Protein AF-A0A973U4B7-F1 (afdb_monomer)

pLDDT: mean 86.4, std 15.15, range [40.44, 98.69]

Nearest PDB structures (foldseek):
  5anp-assembly1_A  TM=9.152E-01  e=4.933E-12  Bizionia argentinensis JUB59
  7tbr-assembly1_A  TM=8.874E-01  e=2.657E-12  Rhodothermus marinus SG0.5JP17-172
  5anp-assembly2_B  TM=9.110E-01  e=1.248E-11  Bizionia argentinensis JUB59
  2kw7-assembly1_A  TM=9.332E-01  e=3.529E-10  Porphyromonas gingivalis
  2kpt-assembly1_A  TM=7.491E-01  e=1.325E-06  Corynebacterium glutamicum

Foldseek 3Di:
DDDDDDDDDDDDDDDPDPPPPPPVVVVVVVVVVVVVVVVVPPDPPPDDDDDDCPALEAEQVPLADPVLRVVLRVLQVVLCVQQVAGEHEYEDQDPVPDDVQVVQVVNCVVNVAHDPPQQRGWYWYAHVVVRDIDIHGGPNVCLQDNRLNLVVLCVPQQVVQCPDVPRNNSRSSSRSSVSSSVSSNDDSVVSVVVVVVSVVVVVVVVVVVVD

Sequence (211 aa):
MRSRRCRSRRPPARSRRHRSTSTRVEVRRYLAVLLLAFFALAAPASAQTFPPLTGRVVDQANLLRPEQELDLSSKSEALEAQTKRQFVVATVNSLKGKEIADYAYRLGRTWKIGDQKRDDGVILLVAPNERKVWIATGYGAGAFLTDAMSGVIVREKILPEFKKNPPDYGAGITAGADAIIAQMSLPADQAQANIARARQKQSSRANEGAG

Mean predicted aligned error: 11.38 Å

Radius of gyration: 35.44 Å; Cα contacts (8 Å, |Δi|>4): 259; chains: 1; bounding box: 80×54×129 Å

Structure (mmCIF, N/CA/C/O backbone):
data_AF-A0A973U4B7-F1
#
_entry.id   AF-A0A973U4B7-F1
#
loop_
_atom_site.group_PDB
_atom_site.id
_atom_site.type_symbol
_atom_site.label_atom_id
_atom_site.label_alt_id
_atom_site.label_comp_id
_atom_site.label_asym_id
_atom_site.label_entity_id
_atom_site.label_seq_id
_atom_site.pdbx_PDB_ins_code
_atom_site.Cartn_x
_atom_site.Cartn_y
_atom_site.Cartn_z
_atom_site.occupancy
_atom_site.B_iso_or_equiv
_atom_site.auth_seq_id
_atom_site.auth_comp_id
_atom_site.auth_asym_id
_atom_site.auth_atom_id
_atom_site.pdbx_PDB_model_num
ATOM 1 N N . MET A 1 1 ? -56.004 37.142 -111.594 1.00 41.50 1 MET A N 1
ATOM 2 C CA . MET A 1 1 ? -56.792 38.224 -110.968 1.00 41.50 1 MET A CA 1
ATOM 3 C C . MET A 1 1 ? -57.101 37.824 -109.532 1.00 41.50 1 MET A C 1
ATOM 5 O O . MET A 1 1 ? -57.941 36.961 -109.369 1.00 41.50 1 MET A O 1
ATOM 9 N N . ARG A 1 2 ? -56.417 38.441 -108.542 1.00 41.59 2 ARG A N 1
ATOM 10 C CA . ARG A 1 2 ? -56.677 38.387 -107.076 1.00 41.59 2 ARG A CA 1
ATOM 11 C C . ARG A 1 2 ? -56.653 36.975 -106.439 1.00 41.59 2 ARG A C 1
ATOM 13 O O . ARG A 1 2 ? -57.046 36.003 -107.039 1.00 41.59 2 ARG A O 1
ATOM 20 N N . SER A 1 3 ? -56.311 36.727 -105.184 1.00 44.91 3 SER A N 1
ATOM 21 C CA . SER A 1 3 ? -55.650 37.407 -104.069 1.00 44.91 3 SER A CA 1
ATOM 22 C C . SER A 1 3 ? -55.680 36.393 -102.901 1.00 44.91 3 SER A C 1
ATOM 24 O O . SER A 1 3 ? -56.423 35.419 -102.981 1.00 44.91 3 SER A O 1
ATOM 26 N N . ARG A 1 4 ? -55.003 36.721 -101.788 1.00 51.75 4 ARG A N 1
ATOM 27 C CA . 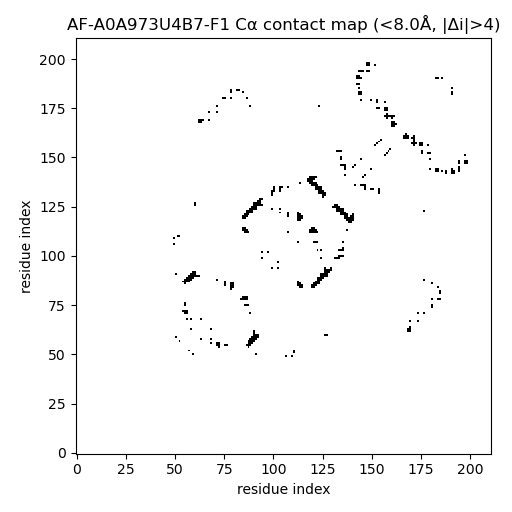ARG A 1 4 ? -55.071 36.110 -100.430 1.00 51.75 4 ARG A CA 1
ATOM 28 C C . ARG A 1 4 ? -53.990 35.050 -100.173 1.00 51.75 4 ARG A C 1
ATOM 30 O O . ARG A 1 4 ? -54.073 33.926 -100.630 1.00 51.75 4 ARG A O 1
ATOM 37 N N . ARG A 1 5 ? -52.836 35.449 -99.625 1.00 51.69 5 ARG A N 1
ATOM 38 C CA . ARG A 1 5 ? -52.515 35.713 -98.197 1.00 51.69 5 ARG A CA 1
ATOM 39 C C . ARG A 1 5 ? -52.611 34.477 -97.285 1.00 51.69 5 ARG A C 1
ATOM 41 O O . ARG A 1 5 ? -53.687 34.122 -96.835 1.00 51.69 5 ARG A O 1
ATOM 48 N N . CYS A 1 6 ? -51.418 34.008 -96.906 1.00 49.75 6 CYS A N 1
ATOM 49 C CA . CYS A 1 6 ? -50.889 33.987 -95.535 1.00 49.75 6 CYS A CA 1
ATOM 50 C C . CYS A 1 6 ? -51.607 33.113 -94.487 1.00 49.75 6 CYS A C 1
ATOM 52 O O . CYS A 1 6 ? -52.683 33.466 -94.018 1.00 49.75 6 CYS A O 1
ATOM 54 N N . ARG A 1 7 ? -50.897 32.114 -93.941 1.00 54.81 7 ARG A N 1
ATOM 55 C CA . ARG A 1 7 ? -50.280 32.231 -92.601 1.00 54.81 7 ARG A CA 1
ATOM 56 C C . ARG A 1 7 ? -49.428 31.007 -92.257 1.00 54.81 7 ARG A C 1
ATOM 58 O O . ARG A 1 7 ? -49.866 29.865 -92.338 1.00 54.81 7 ARG A O 1
ATOM 65 N N . SER A 1 8 ? -48.202 31.305 -91.846 1.00 52.09 8 SER A N 1
ATOM 66 C CA . SER A 1 8 ? -47.184 30.398 -91.333 1.00 52.09 8 SER A CA 1
ATOM 67 C C . SER A 1 8 ? -47.599 29.790 -89.990 1.00 52.09 8 SER A C 1
ATOM 69 O O . SER A 1 8 ? -47.979 30.496 -89.054 1.00 52.09 8 SER A O 1
ATOM 71 N N . ARG A 1 9 ? -47.509 28.461 -89.881 1.00 57.22 9 ARG A N 1
ATOM 72 C CA . ARG A 1 9 ? -47.669 27.731 -88.619 1.00 57.22 9 ARG A CA 1
ATOM 73 C C . ARG A 1 9 ? -46.315 27.660 -87.913 1.00 57.22 9 ARG A C 1
ATOM 75 O O . ARG A 1 9 ? -45.368 27.082 -88.437 1.00 57.22 9 ARG A O 1
ATOM 82 N N . ARG A 1 10 ? -46.228 28.282 -86.736 1.00 62.06 10 ARG A N 1
ATOM 83 C CA . ARG A 1 10 ? -45.090 28.168 -85.811 1.00 62.06 10 ARG A CA 1
ATOM 84 C C . ARG A 1 10 ? -45.069 26.764 -85.183 1.00 62.06 10 ARG A C 1
ATOM 86 O O . ARG A 1 10 ? -46.143 26.273 -84.833 1.00 62.06 10 ARG A O 1
ATOM 93 N N . PRO A 1 11 ? -43.899 26.136 -84.988 1.00 59.47 11 PRO A N 1
ATOM 94 C CA . PRO A 1 11 ? -43.800 24.897 -84.224 1.00 59.47 11 PRO A CA 1
ATOM 95 C C . PRO A 1 11 ? -43.901 25.175 -82.708 1.00 59.47 11 PRO A C 1
ATOM 97 O O . PRO A 1 11 ? -43.592 26.287 -82.267 1.00 59.47 11 PRO A O 1
ATOM 100 N N . PRO A 1 12 ? -44.337 24.195 -81.894 1.00 60.12 12 PRO A N 1
ATOM 101 C CA . PRO A 1 12 ? -44.537 24.387 -80.463 1.00 60.12 12 PRO A CA 1
ATOM 102 C C . PRO A 1 12 ? -43.219 24.405 -79.675 1.00 60.12 12 PRO A C 1
ATOM 104 O O . PRO A 1 12 ? -42.246 23.722 -79.998 1.00 60.12 12 PRO A O 1
ATOM 107 N N . ALA A 1 13 ? -43.227 25.194 -78.601 1.00 57.47 13 ALA A N 1
ATOM 108 C CA . ALA A 1 13 ? -42.134 25.372 -77.657 1.00 57.47 13 ALA A CA 1
ATOM 109 C C . ALA A 1 13 ? -41.823 24.076 -76.885 1.00 57.47 13 ALA A C 1
ATOM 111 O O . ALA A 1 13 ? -42.685 23.513 -76.210 1.00 57.47 13 ALA A O 1
ATOM 112 N N . ARG A 1 14 ? -40.564 23.621 -76.931 1.00 58.28 14 ARG A N 1
ATOM 113 C CA . ARG A 1 14 ? -40.062 22.564 -76.040 1.00 58.28 14 ARG A CA 1
ATOM 114 C C . ARG A 1 14 ? -39.841 23.140 -74.640 1.00 58.28 14 ARG A C 1
ATOM 116 O O . ARG A 1 14 ? -38.901 23.897 -74.416 1.00 58.28 14 ARG A O 1
ATOM 123 N N . SER A 1 15 ? -40.668 22.729 -73.684 1.00 57.50 15 SER A N 1
ATOM 124 C CA . SER A 1 15 ? -40.442 22.960 -72.257 1.00 57.50 15 SER A CA 1
ATOM 125 C C . SER A 1 15 ? -39.156 22.253 -71.802 1.00 57.50 15 SER A C 1
ATOM 127 O O . SER A 1 15 ? -39.118 21.022 -71.704 1.00 57.50 15 SER A O 1
ATOM 129 N N . ARG A 1 16 ? -38.097 23.010 -71.496 1.00 60.09 16 ARG A N 1
ATOM 130 C CA . ARG A 1 16 ? -36.938 22.492 -70.753 1.00 60.09 16 ARG A CA 1
ATOM 131 C C . ARG A 1 16 ? -37.365 22.243 -69.304 1.00 60.09 16 ARG A C 1
ATOM 133 O O . ARG A 1 16 ? -37.416 23.165 -68.499 1.00 60.09 16 ARG A O 1
ATOM 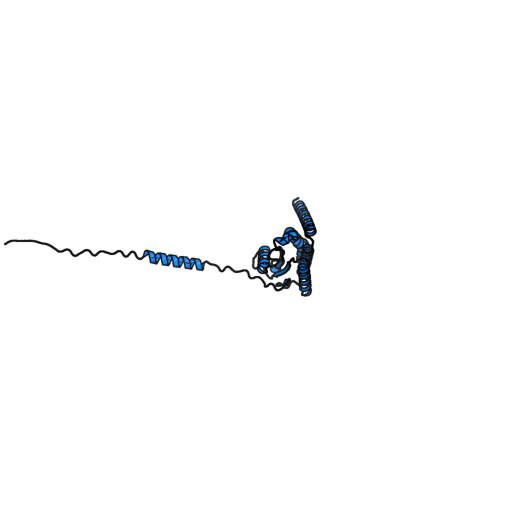140 N N . ARG A 1 17 ? -37.663 20.986 -68.960 1.00 57.25 17 ARG A N 1
ATOM 141 C CA . ARG A 1 17 ? -37.722 20.552 -67.557 1.00 57.25 17 ARG A CA 1
ATOM 142 C C . ARG A 1 17 ? -36.305 20.612 -66.986 1.00 57.25 17 ARG A C 1
ATOM 144 O O . ARG A 1 17 ? -35.472 19.775 -67.323 1.00 57.25 17 ARG A O 1
ATOM 151 N N . HIS A 1 18 ? -36.038 21.592 -66.130 1.00 54.62 18 HIS A N 1
ATOM 152 C CA . HIS A 1 18 ? -34.852 21.598 -65.278 1.00 54.62 18 HIS A CA 1
ATOM 153 C C . HIS A 1 18 ? -34.977 20.438 -64.278 1.00 54.62 18 HIS A C 1
ATOM 155 O O . HIS A 1 18 ? -35.750 20.510 -63.325 1.00 54.62 18 HIS A O 1
ATOM 161 N N . ARG A 1 19 ? -34.247 19.336 -64.494 1.00 55.38 19 ARG A N 1
ATOM 162 C CA . ARG A 1 19 ? -34.064 18.315 -63.453 1.00 55.38 19 ARG A CA 1
ATOM 163 C C . ARG A 1 19 ? -33.048 18.852 -62.448 1.00 55.38 19 ARG A C 1
ATOM 165 O O . ARG A 1 19 ? -31.846 18.729 -62.650 1.00 55.38 19 ARG A O 1
ATOM 172 N N . SER A 1 20 ? -33.535 19.472 -61.378 1.00 58.97 20 SER A N 1
ATOM 173 C CA . SER A 1 20 ? -32.728 19.754 -60.189 1.00 58.97 20 SER A CA 1
ATOM 174 C C . SER A 1 20 ? -32.619 18.472 -59.358 1.00 58.97 20 SER A C 1
ATOM 176 O O . SER A 1 20 ? -33.392 18.244 -58.433 1.00 58.97 20 SER A O 1
ATOM 178 N N . THR A 1 21 ? -31.723 17.566 -59.752 1.00 53.91 21 THR A N 1
ATOM 179 C CA . THR A 1 21 ? -31.447 16.320 -59.005 1.00 53.91 21 THR A CA 1
ATOM 180 C C . THR A 1 21 ? -30.003 16.220 -58.514 1.00 53.91 21 THR A C 1
ATOM 182 O O . THR A 1 21 ? -29.659 15.244 -57.856 1.00 53.91 21 THR A O 1
ATOM 185 N N . SER A 1 22 ? -29.155 17.221 -58.781 1.00 55.69 22 SER A N 1
ATOM 186 C CA . SER A 1 22 ? -27.712 17.116 -58.514 1.00 55.69 22 SER A CA 1
ATOM 187 C C . SER A 1 22 ? -27.313 17.442 -57.070 1.00 55.69 22 SER A C 1
ATOM 189 O O . SER A 1 22 ? -26.385 16.844 -56.542 1.00 55.69 22 SER A O 1
ATOM 191 N N . THR A 1 23 ? -28.025 18.331 -56.373 1.00 56.81 23 THR A N 1
ATOM 192 C CA . THR A 1 23 ? -27.601 18.823 -55.047 1.00 56.81 23 THR A CA 1
ATOM 193 C C . THR A 1 23 ? -27.735 17.793 -53.926 1.00 56.81 23 THR A C 1
ATOM 195 O O . THR A 1 23 ? -26.912 17.766 -53.018 1.00 56.81 23 THR A O 1
ATOM 198 N N . ARG A 1 24 ? -28.726 16.893 -53.979 1.00 58.06 24 ARG A N 1
ATOM 199 C CA . ARG A 1 24 ? -28.930 15.880 -52.921 1.00 58.06 24 ARG A CA 1
ATOM 200 C C . ARG A 1 24 ? -27.899 14.749 -52.951 1.00 58.06 24 ARG A C 1
ATOM 202 O O . ARG A 1 24 ? -27.650 14.143 -51.914 1.00 58.06 24 ARG A O 1
ATOM 209 N N . VAL A 1 25 ? -27.323 14.454 -54.117 1.00 60.62 25 VAL A N 1
ATOM 210 C CA . VAL A 1 25 ? -26.324 13.384 -54.286 1.00 60.62 25 VAL A CA 1
ATOM 211 C C . VAL A 1 25 ? -24.934 13.882 -53.895 1.00 60.62 25 VAL A C 1
ATOM 213 O O . VAL A 1 25 ? -24.223 13.184 -53.177 1.00 60.62 25 VAL A O 1
ATOM 216 N N . GLU A 1 26 ? -24.594 15.112 -54.281 1.00 62.84 26 GLU A N 1
ATOM 217 C CA . GLU A 1 26 ? -23.346 15.782 -53.895 1.00 62.84 26 GLU A CA 1
ATOM 218 C C . GLU A 1 26 ? -23.253 15.936 -52.370 1.00 62.84 26 GLU A C 1
ATOM 220 O O . GLU A 1 26 ? -22.296 15.471 -51.758 1.00 62.84 26 GLU A O 1
ATOM 225 N N . VAL A 1 27 ? -24.299 16.458 -51.714 1.00 72.50 27 VAL A N 1
ATOM 226 C CA . VAL A 1 27 ? -24.315 16.632 -50.247 1.00 72.50 27 VAL A CA 1
ATOM 227 C C . VAL A 1 27 ? -24.183 15.295 -49.505 1.00 72.50 27 VAL A C 1
ATOM 229 O O . VAL A 1 27 ? -23.492 15.224 -48.493 1.00 72.50 27 VAL A O 1
ATOM 232 N N . ARG A 1 28 ? -24.771 14.207 -50.026 1.00 71.38 28 ARG A N 1
ATOM 233 C CA . ARG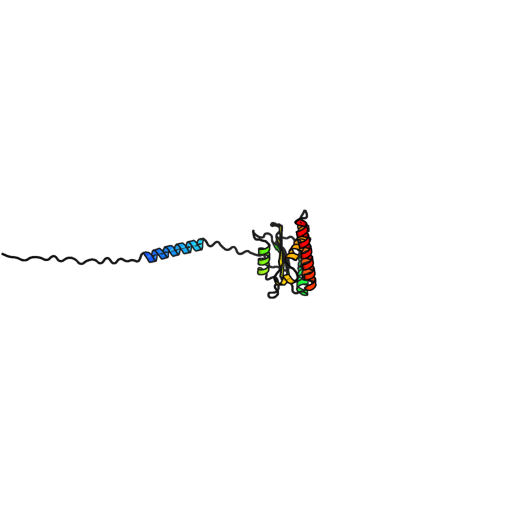 A 1 28 ? -24.625 12.852 -49.460 1.00 71.38 28 ARG A CA 1
ATOM 234 C C . ARG A 1 28 ? -23.205 12.303 -49.605 1.00 71.38 28 ARG A C 1
ATOM 236 O O . ARG A 1 28 ? -22.737 11.625 -48.697 1.00 71.38 28 ARG A O 1
ATOM 243 N N . ARG A 1 29 ? -22.523 12.598 -50.717 1.00 75.75 29 ARG A N 1
ATOM 244 C CA . ARG A 1 29 ? -21.115 12.228 -50.931 1.00 75.75 29 ARG A CA 1
ATOM 245 C C . ARG A 1 29 ? -20.191 13.005 -50.002 1.00 75.75 29 ARG A C 1
ATOM 247 O O . ARG A 1 29 ? -19.351 12.388 -49.359 1.00 75.75 29 ARG A O 1
ATOM 254 N N . TYR A 1 30 ? -20.393 14.314 -49.862 1.00 80.81 30 TYR A N 1
ATOM 255 C CA . TYR A 1 30 ? -19.618 15.129 -48.924 1.00 80.81 30 TYR A CA 1
ATOM 256 C C . TYR A 1 30 ? -19.843 14.706 -47.469 1.00 80.81 30 TYR A C 1
ATOM 258 O O . TYR A 1 30 ? -18.872 14.563 -46.733 1.00 80.81 30 TYR A O 1
ATOM 266 N N . LEU A 1 31 ? -21.086 14.411 -47.070 1.00 80.31 31 LEU A N 1
ATOM 267 C CA . LEU A 1 31 ? -21.390 13.851 -45.747 1.00 80.31 31 LEU A CA 1
ATOM 268 C C . LEU A 1 31 ? -20.727 12.488 -45.523 1.00 80.31 31 LEU A C 1
ATOM 270 O O . LEU A 1 31 ? -20.192 12.258 -44.445 1.00 80.31 31 LEU A O 1
ATOM 274 N N . ALA A 1 32 ? -20.724 11.605 -46.526 1.00 80.75 32 ALA A N 1
ATOM 275 C CA . ALA A 1 32 ? -20.070 10.302 -46.424 1.00 80.75 32 ALA A CA 1
ATOM 276 C C . ALA A 1 32 ? -18.544 10.430 -46.280 1.00 80.75 32 ALA A C 1
ATOM 278 O O . ALA A 1 32 ? -17.957 9.741 -45.452 1.00 80.75 32 ALA A O 1
ATOM 279 N N . VAL A 1 33 ? -17.910 11.341 -47.027 1.00 83.38 33 VAL A N 1
ATOM 280 C CA . VAL A 1 33 ? -16.467 11.614 -46.917 1.00 83.38 33 VAL A CA 1
ATOM 281 C C . VAL A 1 33 ? -16.122 12.240 -45.562 1.00 83.38 33 VAL A C 1
ATOM 283 O O . VAL A 1 33 ? -15.143 11.831 -44.945 1.00 83.38 33 VAL A O 1
ATOM 286 N N . LEU A 1 34 ? -16.944 13.164 -45.052 1.00 82.81 34 LEU A N 1
ATOM 287 C CA . LEU A 1 34 ? -16.764 13.755 -43.720 1.00 82.81 34 LEU A CA 1
ATOM 288 C C . LEU A 1 34 ? -16.900 12.719 -42.596 1.00 82.81 34 LEU A C 1
ATOM 290 O O . LEU A 1 34 ? -16.092 12.714 -41.672 1.00 82.81 34 LEU A O 1
ATOM 294 N N . LEU A 1 35 ? -17.877 11.813 -42.690 1.00 81.75 35 LEU A N 1
ATOM 295 C CA . LEU A 1 35 ? -18.055 10.717 -41.730 1.00 81.75 35 LEU A CA 1
ATOM 296 C C . LEU A 1 35 ? -16.878 9.736 -41.748 1.00 81.75 35 LEU A C 1
ATOM 298 O O . LEU A 1 35 ? -16.432 9.287 -40.695 1.00 81.75 35 LEU A O 1
ATOM 302 N N . LEU A 1 36 ? -16.351 9.429 -42.934 1.00 80.12 36 LEU A N 1
ATOM 303 C CA . LEU A 1 36 ? -15.227 8.510 -43.101 1.00 80.12 36 LEU A CA 1
ATOM 304 C C . LEU A 1 36 ? -13.907 9.138 -42.622 1.00 80.12 36 LEU A C 1
ATOM 306 O O . LEU A 1 36 ? -13.102 8.463 -41.985 1.00 80.12 36 LEU A O 1
ATOM 310 N N . ALA A 1 37 ? -13.726 10.446 -42.830 1.00 79.75 37 ALA A N 1
ATOM 311 C CA . ALA A 1 37 ? -12.613 11.211 -42.269 1.00 79.75 37 ALA A CA 1
ATOM 312 C C . ALA A 1 37 ? -12.696 11.330 -40.734 1.00 79.75 37 ALA A C 1
ATOM 314 O O . ALA A 1 37 ? -11.675 11.232 -40.058 1.00 79.75 37 ALA A O 1
ATOM 315 N N . PHE A 1 38 ? -13.901 11.481 -40.172 1.00 77.00 38 PHE A N 1
ATOM 316 C CA . PHE A 1 38 ? -14.111 11.501 -38.722 1.00 77.00 38 PHE A CA 1
ATOM 317 C C . PHE A 1 38 ? -13.772 10.150 -38.072 1.00 77.00 38 PHE A C 1
ATOM 319 O O . PHE A 1 38 ? -13.105 10.114 -37.041 1.00 77.00 38 PHE A O 1
ATOM 326 N N . PHE A 1 39 ? -14.152 9.035 -38.704 1.00 71.88 39 PHE A N 1
ATOM 327 C CA . PHE A 1 39 ? -13.768 7.697 -38.241 1.00 71.88 39 PHE A CA 1
ATOM 328 C C . PHE A 1 39 ? -12.267 7.411 -38.396 1.00 71.88 39 PHE A C 1
ATOM 330 O O . PHE A 1 39 ? -11.699 6.718 -37.558 1.00 71.88 39 PHE A O 1
ATOM 337 N N . ALA A 1 40 ? -11.605 7.971 -39.413 1.00 72.19 40 ALA A N 1
ATOM 338 C CA . ALA A 1 40 ? -10.159 7.825 -39.601 1.00 72.19 40 ALA A CA 1
ATOM 339 C C . ALA A 1 40 ? -9.322 8.582 -38.549 1.00 72.19 40 ALA A C 1
ATOM 341 O O . ALA A 1 40 ? -8.171 8.220 -38.312 1.00 72.19 40 ALA A O 1
ATOM 342 N N . LEU A 1 41 ? -9.892 9.605 -37.899 1.00 71.19 41 LEU A N 1
ATOM 343 C CA . LEU A 1 41 ? -9.252 10.344 -36.803 1.00 71.19 41 LEU A CA 1
ATOM 344 C C . LEU A 1 41 ? -9.520 9.750 -35.411 1.00 71.19 41 LEU A C 1
ATOM 346 O O . LEU A 1 41 ? -8.964 10.238 -34.425 1.00 71.19 41 LEU A O 1
ATOM 350 N N . ALA A 1 42 ? -10.350 8.710 -35.303 1.00 70.19 42 ALA A N 1
ATOM 351 C CA . ALA A 1 42 ? -10.583 8.024 -34.041 1.00 70.19 42 ALA A CA 1
ATOM 352 C C . ALA A 1 42 ? -9.353 7.173 -33.683 1.00 70.19 42 ALA A C 1
ATOM 354 O O . ALA A 1 42 ? -9.244 6.007 -34.060 1.00 70.19 42 ALA A O 1
ATOM 355 N N . ALA A 1 43 ? -8.399 7.766 -32.961 1.00 70.50 43 ALA A N 1
ATOM 356 C CA . ALA A 1 43 ? -7.283 7.021 -32.395 1.00 70.50 43 ALA A CA 1
ATOM 357 C C . ALA A 1 43 ? -7.819 5.921 -31.456 1.00 70.50 43 ALA A C 1
ATOM 359 O O . ALA A 1 43 ? -8.740 6.189 -30.674 1.00 70.50 43 ALA A O 1
ATOM 360 N N . PRO A 1 44 ? -7.262 4.695 -31.491 1.00 66.38 44 PRO A N 1
ATOM 361 C CA . PRO A 1 44 ? -7.658 3.659 -30.554 1.00 66.38 44 PRO A CA 1
ATOM 362 C C . PRO A 1 44 ? -7.381 4.153 -29.133 1.00 66.38 44 PRO A C 1
ATOM 364 O O . PRO A 1 44 ? -6.253 4.508 -28.784 1.00 66.38 44 PRO A O 1
ATOM 367 N N . ALA A 1 45 ? -8.419 4.183 -28.301 1.00 65.56 45 ALA A N 1
ATOM 368 C CA . ALA A 1 45 ? -8.241 4.371 -26.874 1.00 65.56 45 ALA A CA 1
ATOM 369 C C . ALA A 1 45 ? -7.505 3.137 -26.336 1.00 65.56 45 ALA A C 1
ATOM 371 O O . ALA A 1 45 ? -8.107 2.080 -26.153 1.00 65.56 45 ALA A O 1
ATOM 372 N N . SER A 1 46 ? -6.194 3.248 -26.116 1.00 64.81 46 SER A N 1
ATOM 373 C CA . SER A 1 46 ? -5.423 2.186 -25.470 1.00 64.81 46 SER A CA 1
ATOM 374 C C . SER A 1 46 ? -5.939 1.999 -24.046 1.00 64.81 46 SER A C 1
ATOM 376 O O . SER A 1 46 ? -5.645 2.798 -23.152 1.00 64.81 46 SER A O 1
ATOM 378 N N . ALA A 1 47 ? -6.733 0.949 -23.840 1.00 69.69 47 ALA A N 1
ATOM 379 C CA . ALA A 1 47 ? -7.132 0.519 -22.514 1.00 69.69 47 ALA A CA 1
ATOM 380 C C . ALA A 1 47 ? -5.873 0.101 -21.749 1.00 69.69 47 ALA A C 1
ATOM 382 O O . ALA A 1 47 ? -5.084 -0.724 -22.211 1.00 69.69 47 ALA A O 1
ATOM 383 N N . GLN A 1 48 ? -5.658 0.712 -20.588 1.00 77.94 48 GLN A N 1
ATOM 384 C CA . GLN A 1 48 ? -4.548 0.351 -19.722 1.00 77.94 48 GLN A CA 1
ATOM 385 C C . GLN A 1 48 ? -4.758 -1.073 -19.206 1.00 77.94 48 GLN A C 1
ATOM 387 O O . GLN A 1 48 ? -5.754 -1.357 -18.546 1.00 77.94 48 GLN A O 1
ATOM 392 N N . THR A 1 49 ? -3.820 -1.963 -19.518 1.00 84.69 49 THR A N 1
ATOM 393 C CA . THR A 1 49 ? -3.829 -3.345 -19.041 1.00 84.69 49 THR A CA 1
ATOM 394 C C . THR A 1 49 ? -3.179 -3.418 -17.667 1.00 84.69 49 THR A C 1
ATOM 396 O O . THR A 1 49 ? -2.025 -3.010 -17.505 1.00 84.69 49 THR A O 1
ATOM 399 N N . PHE A 1 50 ? -3.908 -3.953 -16.693 1.00 91.56 50 PHE A N 1
ATOM 400 C CA . PHE A 1 50 ? -3.408 -4.206 -15.346 1.00 91.56 50 PHE A CA 1
ATOM 401 C C . PHE A 1 50 ? -3.005 -5.675 -15.184 1.00 91.56 50 PHE A C 1
ATOM 403 O O . PHE A 1 50 ? -3.591 -6.534 -15.850 1.00 91.56 50 PHE A O 1
ATOM 410 N N . PRO A 1 51 ? -2.024 -5.983 -14.316 1.00 92.75 51 PRO A N 1
ATOM 411 C CA . PRO A 1 51 ? -1.738 -7.366 -13.958 1.00 92.75 51 PRO A CA 1
ATOM 412 C C . PRO A 1 51 ? -2.975 -8.029 -13.324 1.00 92.75 51 PRO A C 1
ATOM 414 O O . PRO A 1 51 ? -3.779 -7.345 -12.678 1.00 92.75 51 PRO A O 1
ATOM 417 N N . PRO A 1 52 ? -3.162 -9.348 -13.504 1.00 94.50 52 PRO A N 1
ATOM 418 C CA . PRO A 1 52 ? -4.221 -10.069 -12.812 1.00 94.50 52 PRO A CA 1
ATOM 419 C C . PRO A 1 52 ? -3.963 -10.066 -11.300 1.00 94.50 52 PRO A C 1
ATOM 421 O O . PRO A 1 52 ? -2.817 -10.117 -10.858 1.00 94.50 52 PRO A O 1
ATOM 424 N N . LEU A 1 53 ? -5.035 -10.026 -10.507 1.00 96.19 53 LEU A N 1
ATOM 425 C CA . LEU A 1 53 ? -4.940 -10.220 -9.064 1.00 96.19 53 LEU A CA 1
ATOM 426 C C . LEU A 1 53 ? -4.727 -11.711 -8.788 1.00 96.19 53 LEU A C 1
ATOM 428 O O . LEU A 1 53 ? -5.635 -12.511 -9.003 1.00 96.19 53 LEU A O 1
ATOM 432 N N . THR A 1 54 ? -3.535 -12.082 -8.327 1.00 94.19 54 THR A N 1
ATOM 433 C CA . THR A 1 54 ? -3.180 -13.477 -8.007 1.00 94.19 54 THR A CA 1
ATOM 434 C C . THR A 1 54 ? -3.233 -13.784 -6.512 1.00 94.19 54 THR A C 1
ATOM 436 O O . THR A 1 54 ? -3.145 -14.944 -6.125 1.00 94.19 54 THR A O 1
ATOM 439 N N . GLY A 1 55 ? -3.395 -12.765 -5.665 1.00 95.25 55 GLY A N 1
ATOM 440 C CA . GLY A 1 55 ? -3.439 -12.906 -4.215 1.00 95.25 55 GLY A CA 1
ATOM 441 C C . GLY A 1 55 ? -3.284 -11.564 -3.503 1.00 95.25 55 GLY A C 1
ATOM 442 O O . GLY A 1 55 ? -3.459 -10.504 -4.102 1.00 95.25 55 GLY A O 1
ATOM 443 N N . ARG A 1 56 ? -2.940 -11.613 -2.212 1.00 97.00 56 ARG A N 1
ATOM 444 C CA . ARG A 1 56 ? -2.671 -10.422 -1.380 1.00 97.00 56 ARG A CA 1
ATOM 445 C C . ARG A 1 56 ? -1.329 -9.760 -1.698 1.00 97.00 56 ARG A C 1
ATOM 447 O O . ARG A 1 56 ? -1.120 -8.599 -1.350 1.00 97.00 56 ARG A O 1
ATOM 454 N N . VAL A 1 57 ? -0.452 -10.482 -2.389 1.00 98.31 57 VAL A N 1
ATOM 455 C CA . VAL A 1 57 ? 0.797 -9.979 -2.953 1.00 98.31 57 VAL A CA 1
ATOM 456 C C . VAL A 1 57 ? 0.822 -10.314 -4.441 1.00 98.31 57 VAL A C 1
ATOM 458 O O . VAL A 1 57 ? 0.540 -11.444 -4.838 1.00 98.31 57 VAL A O 1
ATOM 461 N N . VAL A 1 58 ? 1.133 -9.315 -5.263 1.00 98.31 58 VAL A N 1
ATOM 462 C CA . VAL A 1 58 ? 1.347 -9.453 -6.707 1.00 98.31 58 VAL A CA 1
ATOM 463 C C . VAL A 1 58 ? 2.697 -8.820 -7.037 1.00 98.31 58 VAL A C 1
ATOM 465 O O . VAL A 1 58 ? 2.783 -7.604 -7.207 1.00 98.31 58 VAL A O 1
ATOM 468 N N . ASP A 1 59 ? 3.759 -9.625 -7.104 1.00 98.06 59 ASP A N 1
ATOM 469 C CA . ASP A 1 59 ? 5.125 -9.146 -7.352 1.00 98.06 59 ASP A CA 1
ATOM 470 C C . ASP A 1 59 ? 5.542 -9.321 -8.822 1.00 98.06 59 ASP A C 1
ATOM 472 O O . ASP A 1 59 ? 6.286 -10.225 -9.192 1.00 98.06 59 ASP A O 1
ATOM 476 N N . GLN A 1 60 ? 5.054 -8.454 -9.711 1.00 96.88 60 GLN A N 1
ATOM 477 C CA . GLN A 1 60 ? 5.399 -8.553 -11.135 1.00 96.88 60 GLN A CA 1
ATOM 478 C C . GLN A 1 60 ? 6.846 -8.122 -11.432 1.00 96.88 60 GLN A C 1
ATOM 480 O O . GLN A 1 60 ? 7.396 -8.477 -12.477 1.00 96.88 60 GLN A O 1
ATOM 485 N N . ALA A 1 61 ? 7.431 -7.301 -10.561 1.00 97.06 61 ALA A N 1
ATOM 486 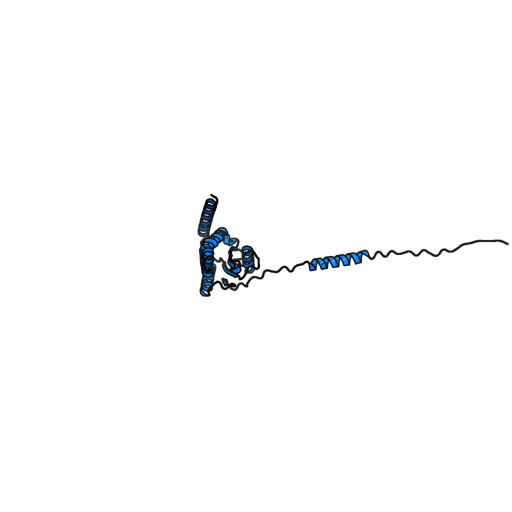C CA . ALA A 1 61 ? 8.786 -6.783 -10.709 1.00 97.06 61 ALA A CA 1
ATOM 487 C C . ALA A 1 61 ? 9.851 -7.632 -9.994 1.00 97.06 61 ALA A C 1
ATOM 489 O O . ALA A 1 61 ? 11.028 -7.279 -10.068 1.00 97.06 61 ALA A O 1
ATOM 490 N N . ASN A 1 62 ? 9.454 -8.741 -9.353 1.00 97.25 62 ASN A N 1
ATOM 491 C CA . ASN A 1 62 ? 10.343 -9.682 -8.667 1.00 97.25 62 ASN A CA 1
ATOM 492 C C . ASN A 1 62 ? 11.274 -8.976 -7.658 1.00 97.25 62 ASN A C 1
ATOM 494 O O . ASN A 1 62 ? 12.497 -9.135 -7.692 1.00 97.25 62 ASN A O 1
ATOM 498 N N . LEU A 1 63 ? 10.688 -8.107 -6.826 1.00 97.31 63 LEU A N 1
ATOM 499 C CA . LEU A 1 63 ? 11.386 -7.322 -5.802 1.00 97.31 63 LEU A CA 1
ATOM 500 C C . LEU A 1 63 ? 11.399 -8.008 -4.432 1.00 97.31 63 LEU A C 1
ATOM 502 O O . LEU A 1 63 ? 12.159 -7.593 -3.553 1.00 97.31 63 LEU A O 1
ATOM 506 N N . LEU A 1 64 ? 10.533 -8.997 -4.227 1.00 98.06 64 LEU A N 1
ATOM 507 C CA . LEU A 1 64 ? 10.340 -9.703 -2.973 1.00 98.06 64 LEU A CA 1
ATOM 508 C C . LEU A 1 64 ? 10.948 -11.097 -3.064 1.00 98.06 64 LEU A C 1
ATOM 510 O O . LEU A 1 64 ? 10.847 -11.795 -4.067 1.00 98.06 64 LEU A O 1
ATOM 514 N N . ARG A 1 65 ? 11.584 -11.524 -1.975 1.00 97.94 65 ARG A N 1
ATOM 515 C CA . ARG A 1 65 ? 11.961 -12.929 -1.825 1.00 97.94 65 ARG A CA 1
ATOM 516 C C . ARG A 1 65 ? 10.714 -13.761 -1.494 1.00 97.94 65 ARG A C 1
ATOM 518 O O . ARG A 1 65 ? 9.808 -13.224 -0.847 1.00 97.94 65 ARG A O 1
ATOM 525 N N . PRO A 1 66 ? 10.672 -15.061 -1.832 1.00 97.62 66 PRO A N 1
ATOM 526 C CA . PRO A 1 66 ? 9.509 -15.913 -1.565 1.00 97.62 66 PRO A CA 1
ATOM 527 C C . PRO A 1 66 ? 9.040 -15.889 -0.102 1.00 97.62 66 PRO A C 1
ATOM 529 O O . PRO A 1 66 ? 7.843 -15.869 0.180 1.00 97.62 66 PRO A O 1
ATOM 532 N N . GLU A 1 67 ? 9.973 -15.828 0.850 1.00 97.81 67 GLU A N 1
ATOM 533 C CA . GLU A 1 67 ? 9.663 -15.716 2.275 1.00 97.81 67 GLU A CA 1
ATOM 534 C C . GLU A 1 67 ? 8.966 -14.395 2.636 1.00 97.81 67 GLU A C 1
ATOM 536 O O . GLU A 1 67 ? 8.105 -14.374 3.512 1.00 97.81 67 GLU A O 1
ATOM 541 N N . GLN A 1 68 ? 9.295 -13.302 1.941 1.00 98.25 68 GLN A N 1
ATOM 542 C CA . GLN A 1 68 ? 8.663 -11.999 2.144 1.00 98.25 68 GLN A CA 1
ATOM 543 C C . GLN A 1 68 ? 7.261 -11.981 1.539 1.00 98.25 68 GLN A C 1
ATOM 545 O O . GLN A 1 68 ? 6.341 -11.467 2.166 1.00 98.25 68 GLN A O 1
ATOM 550 N N . GLU A 1 69 ? 7.068 -12.569 0.355 1.00 98.19 69 GLU A N 1
ATOM 551 C 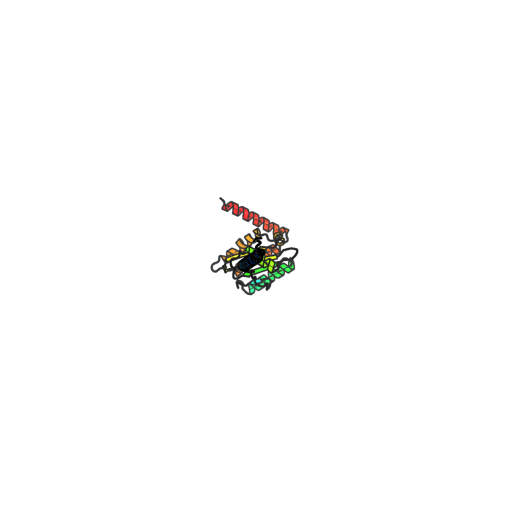CA . GLU A 1 69 ? 5.733 -12.703 -0.242 1.00 98.19 69 GLU A CA 1
ATOM 552 C C . GLU A 1 69 ? 4.787 -13.503 0.656 1.00 98.19 69 GLU A C 1
ATOM 554 O O . GLU A 1 69 ? 3.633 -13.108 0.856 1.00 98.19 69 GLU A O 1
ATOM 559 N N . LEU A 1 70 ? 5.280 -14.607 1.225 1.00 98.19 70 LEU A N 1
ATOM 560 C CA . LEU A 1 70 ? 4.512 -15.463 2.122 1.00 98.19 70 LEU A CA 1
ATOM 561 C C . LEU A 1 70 ? 4.156 -14.746 3.430 1.00 98.19 70 LEU A C 1
ATOM 563 O O . LEU A 1 70 ? 2.998 -14.785 3.854 1.00 98.19 70 LEU A O 1
ATOM 567 N N . ASP A 1 71 ? 5.127 -14.075 4.054 1.00 98.12 71 ASP A N 1
ATOM 568 C CA . ASP A 1 71 ? 4.916 -13.307 5.284 1.00 98.12 71 ASP A CA 1
ATOM 569 C C . ASP A 1 71 ? 3.901 -12.173 5.067 1.00 98.12 71 ASP A C 1
ATOM 571 O O . ASP A 1 71 ? 2.910 -12.068 5.791 1.00 98.12 71 ASP A O 1
ATOM 575 N N . LEU A 1 72 ? 4.077 -11.380 4.006 1.00 98.56 72 LEU A N 1
ATOM 576 C CA . LEU A 1 72 ? 3.165 -10.290 3.653 1.00 98.56 72 LEU A CA 1
ATOM 577 C C . LEU A 1 72 ? 1.751 -10.791 3.347 1.00 98.56 72 LEU A C 1
ATOM 579 O O . LEU A 1 72 ? 0.771 -10.196 3.806 1.00 98.56 72 LEU A O 1
ATOM 583 N N . SER A 1 73 ? 1.634 -11.897 2.610 1.00 98.31 73 SER A N 1
ATOM 584 C CA . SER A 1 73 ? 0.341 -12.517 2.311 1.00 98.31 73 SER A CA 1
ATOM 585 C C . SER A 1 73 ? -0.365 -12.976 3.586 1.00 98.31 73 SER A C 1
ATOM 587 O O . SER A 1 73 ? -1.551 -12.694 3.758 1.00 98.31 73 SER A O 1
ATOM 589 N N . SER A 1 74 ? 0.373 -13.610 4.501 1.00 98.25 74 SER A N 1
ATOM 590 C CA . SER A 1 74 ? -0.149 -14.106 5.780 1.00 98.25 74 SER A CA 1
ATOM 591 C C . SER A 1 74 ? -0.589 -12.963 6.698 1.00 98.25 74 SER A C 1
ATOM 593 O O . SER A 1 74 ? -1.666 -13.012 7.291 1.00 98.25 74 SER A O 1
ATOM 595 N N . LYS A 1 75 ? 0.204 -11.889 6.789 1.00 98.31 75 LYS A N 1
ATOM 596 C CA . LYS A 1 75 ? -0.141 -10.703 7.586 1.00 98.31 75 LYS A CA 1
ATOM 597 C C . LYS A 1 75 ? -1.368 -9.979 7.033 1.00 98.31 75 LYS A C 1
ATOM 599 O O . LYS A 1 75 ? -2.237 -9.575 7.803 1.00 98.31 75 LYS A O 1
ATOM 604 N N . SER A 1 76 ? -1.458 -9.834 5.710 1.00 97.88 76 SER A N 1
ATOM 605 C CA . SER A 1 76 ? -2.636 -9.247 5.066 1.00 97.88 76 SER A CA 1
ATOM 606 C C . SER A 1 76 ? -3.892 -10.101 5.295 1.00 97.88 76 SER A C 1
ATOM 608 O O . SER A 1 76 ? -4.956 -9.570 5.615 1.00 97.88 76 SER A O 1
ATOM 610 N N . GLU A 1 77 ? -3.770 -11.427 5.226 1.00 97.88 77 GLU A N 1
ATOM 611 C CA . GLU A 1 77 ? -4.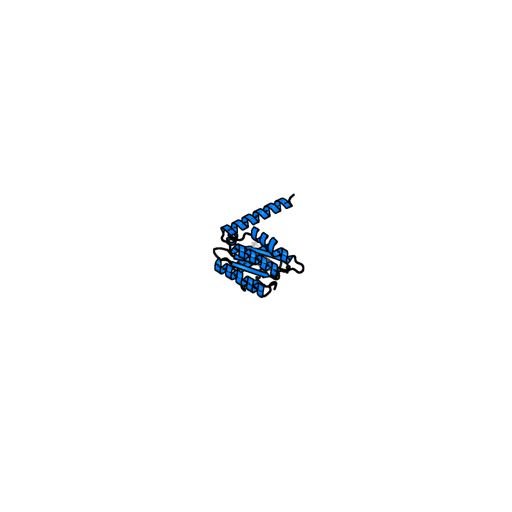874 -12.340 5.531 1.00 97.88 77 GLU A CA 1
ATOM 612 C C . GLU A 1 77 ? -5.333 -12.232 6.985 1.00 97.88 77 GLU A C 1
ATOM 614 O O . GLU A 1 77 ? -6.532 -12.146 7.252 1.00 97.88 77 GLU A O 1
ATOM 619 N N . ALA A 1 78 ? -4.391 -12.180 7.927 1.00 97.94 78 ALA A N 1
ATOM 620 C CA . ALA A 1 78 ? -4.698 -12.004 9.339 1.00 97.94 78 ALA A CA 1
ATOM 621 C C . ALA A 1 78 ? -5.418 -10.671 9.603 1.00 97.94 78 ALA A C 1
ATOM 623 O O . ALA A 1 78 ? -6.410 -10.644 10.336 1.00 97.94 78 ALA A O 1
ATOM 624 N N . LEU A 1 79 ? -4.968 -9.579 8.974 1.00 96.88 79 LEU A N 1
ATOM 625 C CA . LEU A 1 79 ? -5.627 -8.274 9.056 1.00 96.88 79 LEU A CA 1
ATOM 626 C C . LEU A 1 79 ? -7.075 -8.349 8.560 1.00 96.88 79 LEU A C 1
ATOM 628 O O . LEU A 1 79 ? -7.990 -7.868 9.237 1.00 96.88 79 LEU A O 1
ATOM 632 N N . GLU A 1 80 ? -7.291 -8.964 7.399 1.00 96.12 80 GLU A N 1
ATOM 633 C CA . GLU A 1 80 ? -8.618 -9.117 6.809 1.00 96.12 80 GLU A CA 1
ATOM 634 C C . GLU A 1 80 ? -9.521 -9.992 7.686 1.00 96.12 80 GLU A C 1
ATOM 636 O O . GLU A 1 80 ? -10.679 -9.648 7.932 1.00 96.12 80 GLU A O 1
ATOM 641 N N . ALA A 1 81 ? -8.996 -11.081 8.249 1.00 96.75 81 ALA A N 1
ATOM 642 C CA . ALA A 1 81 ? -9.741 -11.939 9.160 1.00 96.75 81 ALA A CA 1
ATOM 643 C C . ALA A 1 81 ? -10.221 -11.176 10.408 1.00 96.75 81 ALA A C 1
ATOM 645 O O . ALA A 1 81 ? -11.397 -11.298 10.776 1.00 96.75 81 ALA A O 1
ATOM 646 N N . GLN A 1 82 ? -9.335 -10.366 11.004 1.00 95.12 82 GLN A N 1
ATOM 647 C CA . GLN A 1 82 ? -9.564 -9.622 12.249 1.00 95.12 82 GLN A CA 1
ATOM 648 C C . GLN A 1 82 ? -10.452 -8.387 12.068 1.00 95.12 82 GLN A C 1
ATOM 650 O O . GLN A 1 82 ? -11.321 -8.124 12.895 1.00 95.12 82 GLN A O 1
ATOM 655 N N . THR A 1 83 ? -10.239 -7.620 10.999 1.00 93.88 83 THR A N 1
ATOM 656 C CA . THR A 1 83 ? -10.833 -6.278 10.845 1.00 93.88 83 THR A CA 1
ATOM 657 C C . THR A 1 83 ? -11.822 -6.169 9.691 1.00 93.88 83 THR A C 1
ATOM 659 O O . THR A 1 83 ? -12.542 -5.176 9.601 1.00 93.88 83 THR A O 1
ATOM 662 N N . LYS A 1 84 ? -11.848 -7.168 8.798 1.00 94.56 84 LYS A N 1
ATOM 663 C CA . LYS A 1 84 ? -12.529 -7.143 7.491 1.00 94.56 84 LYS A CA 1
ATOM 664 C C . LYS A 1 84 ? -11.995 -6.091 6.511 1.00 94.56 84 LYS A C 1
ATOM 666 O O . LYS A 1 84 ? -12.558 -5.948 5.431 1.00 94.56 84 LYS A O 1
ATOM 671 N N . ARG A 1 85 ? -10.916 -5.383 6.859 1.00 94.69 85 ARG A N 1
ATOM 672 C CA . ARG A 1 85 ? -10.231 -4.414 5.994 1.00 94.69 85 ARG A CA 1
ATOM 673 C C . ARG A 1 85 ? -9.266 -5.164 5.083 1.00 94.69 85 ARG A C 1
ATOM 675 O O . ARG A 1 85 ? -8.620 -6.109 5.529 1.00 94.69 85 ARG A O 1
ATOM 682 N N . GLN A 1 86 ? -9.136 -4.731 3.834 1.00 96.25 86 GLN A N 1
ATOM 683 C CA . GLN A 1 86 ? -8.311 -5.434 2.853 1.00 96.25 86 GLN A CA 1
ATOM 684 C C . GLN A 1 86 ? -7.047 -4.642 2.523 1.00 96.25 86 GLN A C 1
ATOM 686 O O . GLN A 1 86 ? -7.112 -3.451 2.220 1.00 96.25 86 GLN A O 1
ATOM 691 N N . PHE A 1 87 ? -5.898 -5.315 2.534 1.00 98.06 87 PHE A N 1
ATOM 692 C CA . PHE A 1 87 ? -4.610 -4.734 2.163 1.00 98.06 87 PHE A CA 1
ATOM 693 C C . PHE A 1 87 ? -3.921 -5.581 1.091 1.00 98.06 87 PHE A C 1
ATOM 695 O O . PHE A 1 87 ? -3.838 -6.799 1.223 1.00 98.06 87 PHE A O 1
ATOM 702 N N . VAL A 1 88 ? -3.415 -4.959 0.028 1.00 98.38 88 VAL A N 1
ATOM 703 C CA . VAL A 1 88 ? -2.700 -5.661 -1.048 1.00 98.38 88 VAL A CA 1
ATOM 704 C C . VAL A 1 88 ? -1.377 -4.969 -1.349 1.00 98.38 88 VAL A C 1
ATOM 706 O O . VAL A 1 88 ? -1.298 -3.742 -1.418 1.00 98.38 88 VAL A O 1
ATOM 709 N N . VAL A 1 89 ? -0.336 -5.767 -1.570 1.00 98.69 89 VAL A N 1
ATOM 710 C CA . VAL A 1 89 ? 0.961 -5.296 -2.063 1.00 98.69 89 VAL A CA 1
ATOM 711 C C . VAL A 1 89 ? 1.070 -5.626 -3.545 1.00 98.69 89 VAL A C 1
ATOM 713 O O . VAL A 1 89 ? 0.848 -6.763 -3.953 1.00 98.69 89 VAL A O 1
ATOM 716 N N . ALA A 1 90 ? 1.423 -4.634 -4.354 1.00 98.56 90 ALA A N 1
ATOM 717 C CA . ALA A 1 90 ? 1.635 -4.798 -5.781 1.00 98.56 90 ALA A CA 1
ATOM 718 C C . ALA A 1 90 ? 2.971 -4.188 -6.200 1.00 98.56 90 ALA A C 1
ATOM 720 O O . ALA A 1 90 ? 3.281 -3.040 -5.873 1.00 98.56 90 ALA A O 1
ATOM 721 N N . THR A 1 91 ? 3.734 -4.924 -6.996 1.00 98.19 91 THR A N 1
ATOM 722 C CA . THR A 1 91 ? 4.871 -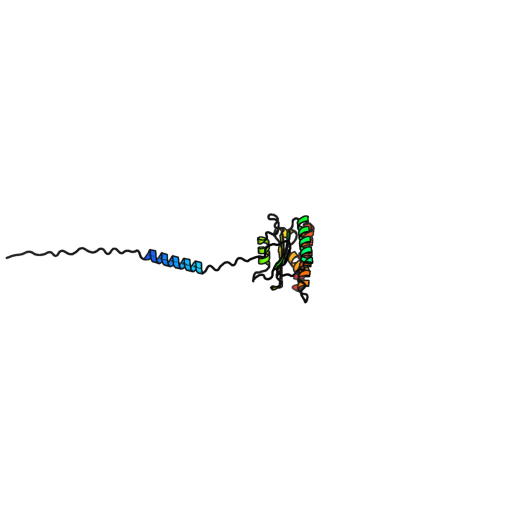4.378 -7.732 1.00 98.19 91 THR A CA 1
ATOM 723 C C . THR A 1 91 ? 4.600 -4.525 -9.224 1.00 98.19 91 THR A C 1
ATOM 725 O O . THR A 1 91 ? 4.040 -5.522 -9.685 1.00 98.19 91 THR A O 1
ATOM 728 N N . VAL A 1 92 ? 4.957 -3.501 -9.993 1.00 97.38 92 VAL A N 1
ATOM 729 C CA . VAL A 1 92 ? 4.775 -3.490 -11.448 1.00 97.38 92 VAL A CA 1
ATOM 730 C C . VAL A 1 92 ? 6.062 -3.070 -12.119 1.00 97.38 92 VAL A C 1
ATOM 732 O O . VAL A 1 92 ? 6.732 -2.153 -11.660 1.00 97.38 92 VAL A O 1
ATOM 735 N N . ASN A 1 93 ? 6.396 -3.703 -13.243 1.00 94.81 93 ASN A N 1
ATOM 736 C CA . ASN A 1 93 ? 7.635 -3.385 -13.954 1.00 94.81 93 ASN A CA 1
ATOM 737 C C . ASN A 1 93 ? 7.676 -1.927 -14.430 1.00 94.81 93 ASN A C 1
ATOM 739 O O . ASN A 1 93 ? 8.723 -1.299 -14.399 1.00 94.81 93 ASN A O 1
ATOM 743 N N . SER A 1 94 ? 6.558 -1.379 -14.909 1.00 93.44 94 SER A N 1
ATOM 744 C CA . SER A 1 94 ? 6.492 0.013 -15.362 1.00 93.44 94 SER A CA 1
ATOM 745 C C . SER A 1 94 ? 5.063 0.536 -15.350 1.00 93.44 94 SER A C 1
ATOM 747 O O . SER A 1 94 ? 4.110 -0.201 -15.610 1.00 93.44 94 SER A O 1
ATOM 749 N N . LEU A 1 95 ? 4.936 1.844 -15.144 1.00 94.50 95 LEU A N 1
ATOM 750 C CA . LEU A 1 95 ? 3.679 2.585 -15.214 1.00 94.50 95 LEU A CA 1
ATOM 751 C C . LEU A 1 95 ? 3.283 2.959 -16.651 1.00 94.50 95 LEU A C 1
ATOM 753 O O . LEU A 1 95 ? 2.209 3.519 -16.860 1.00 94.50 95 LEU A O 1
ATOM 757 N N . LYS A 1 96 ? 4.139 2.684 -17.649 1.00 91.12 96 LYS A N 1
ATOM 758 C CA . LYS A 1 96 ? 3.907 3.005 -19.073 1.00 91.12 96 LYS A CA 1
ATOM 759 C C . LYS A 1 96 ? 3.549 4.483 -19.298 1.00 91.12 96 LYS A C 1
ATOM 761 O O . LYS A 1 96 ? 2.635 4.810 -20.052 1.00 91.12 96 LYS A O 1
ATOM 766 N N . GLY A 1 97 ? 4.260 5.375 -18.607 1.00 90.56 97 GLY A N 1
ATOM 767 C CA . GLY A 1 97 ? 4.062 6.826 -18.696 1.00 90.56 97 GLY A CA 1
ATOM 768 C C . GLY A 1 97 ? 2.851 7.363 -17.925 1.00 90.56 97 GLY A C 1
ATOM 769 O O . GLY A 1 97 ? 2.540 8.545 -18.044 1.00 90.56 97 GLY A O 1
ATOM 770 N N . LYS A 1 98 ? 2.159 6.527 -17.141 1.00 93.31 98 LYS A N 1
ATOM 771 C CA . LYS A 1 98 ? 1.080 6.966 -16.248 1.00 93.31 98 LYS A CA 1
ATOM 772 C C . LYS A 1 98 ? 1.625 7.491 -14.924 1.00 93.31 98 LYS A C 1
ATOM 774 O O . LYS A 1 98 ? 2.715 7.132 -14.478 1.00 93.31 98 LYS A O 1
ATOM 779 N N . GLU A 1 99 ? 0.836 8.351 -14.299 1.00 96.25 99 GLU A N 1
ATOM 780 C CA . GLU A 1 99 ? 1.071 8.806 -12.934 1.00 96.25 99 GLU A CA 1
ATOM 781 C C . GLU A 1 99 ? 0.757 7.646 -11.959 1.00 96.25 99 GLU A C 1
ATOM 783 O O . GLU A 1 99 ? -0.138 6.838 -12.221 1.00 96.25 99 GLU A O 1
ATOM 788 N N . ILE A 1 100 ? 1.555 7.493 -10.894 1.00 96.81 100 ILE A N 1
ATOM 789 C CA . ILE A 1 100 ? 1.490 6.310 -10.026 1.00 96.81 100 ILE A CA 1
ATOM 790 C C . ILE A 1 100 ? 0.222 6.294 -9.169 1.00 96.81 100 ILE A C 1
ATOM 792 O O . ILE A 1 100 ? -0.335 5.218 -8.961 1.00 96.81 100 ILE A O 1
ATOM 796 N N . ALA A 1 101 ? -0.262 7.449 -8.712 1.00 96.62 101 ALA A N 1
ATOM 797 C CA . ALA A 1 101 ? -1.507 7.541 -7.964 1.00 96.62 101 ALA A CA 1
ATOM 798 C C . ALA A 1 101 ? -2.705 7.152 -8.843 1.00 96.62 101 ALA A C 1
ATOM 800 O O . ALA A 1 101 ? -3.472 6.271 -8.452 1.00 96.62 101 ALA A O 1
ATOM 801 N N . ASP A 1 102 ? -2.843 7.706 -10.057 1.00 95.94 102 ASP A N 1
ATOM 802 C CA . ASP A 1 102 ? -3.912 7.297 -10.991 1.00 95.94 102 ASP A CA 1
ATOM 803 C C . ASP A 1 102 ? -3.813 5.804 -11.334 1.00 95.94 102 ASP A C 1
ATOM 805 O O . ASP A 1 102 ? -4.825 5.096 -11.309 1.00 95.94 102 ASP A O 1
ATOM 809 N N . TYR A 1 103 ? -2.597 5.292 -11.573 1.00 96.56 103 TYR A N 1
ATOM 810 C CA . TYR A 1 103 ? -2.374 3.859 -11.778 1.00 96.56 103 TYR A CA 1
ATOM 811 C C . TYR A 1 103 ? -2.891 3.051 -10.582 1.00 96.56 103 TYR A C 1
ATOM 813 O O . TYR A 1 103 ? -3.676 2.125 -10.774 1.00 96.56 103 TYR A O 1
ATOM 821 N N . ALA A 1 104 ? -2.488 3.399 -9.357 1.00 96.81 104 ALA A N 1
ATOM 822 C CA . ALA A 1 104 ? -2.848 2.671 -8.144 1.00 96.81 104 ALA A CA 1
ATOM 823 C C . ALA A 1 104 ? -4.363 2.693 -7.880 1.00 96.81 104 ALA A C 1
ATOM 825 O O . ALA A 1 104 ? -4.953 1.652 -7.592 1.00 96.81 104 ALA A O 1
ATOM 826 N N . TYR A 1 105 ? -5.026 3.841 -8.058 1.00 95.50 105 TYR A N 1
ATOM 827 C CA . TYR A 1 105 ? -6.481 3.942 -7.905 1.00 95.50 105 TYR A CA 1
ATOM 828 C C . TYR A 1 105 ? -7.246 3.166 -8.979 1.00 95.50 105 TYR A C 1
ATOM 830 O O . TYR A 1 105 ? -8.311 2.603 -8.714 1.00 95.50 105 TYR A O 1
ATOM 838 N N . ARG A 1 106 ? -6.761 3.144 -10.224 1.00 95.62 106 ARG A N 1
ATOM 839 C CA . ARG A 1 106 ? -7.365 2.325 -11.286 1.00 95.62 106 ARG A CA 1
ATOM 840 C C . ARG A 1 106 ? -7.134 0.838 -11.048 1.00 95.62 106 ARG A C 1
ATOM 842 O O . ARG A 1 106 ? -8.060 0.057 -11.262 1.00 95.62 106 ARG A O 1
ATOM 849 N N . LEU A 1 107 ? -5.950 0.462 -10.573 1.00 96.12 107 LEU A N 1
ATOM 850 C CA . LEU A 1 107 ? -5.618 -0.908 -10.200 1.00 96.12 107 LEU A CA 1
ATOM 851 C C . LEU A 1 107 ? -6.563 -1.405 -9.103 1.00 96.12 107 LEU A C 1
ATOM 853 O O . LEU A 1 107 ? -7.223 -2.422 -9.292 1.00 96.12 107 LEU A O 1
ATOM 857 N N . GLY A 1 108 ? -6.729 -0.640 -8.019 1.00 95.75 108 GLY A N 1
ATOM 858 C CA . GLY A 1 108 ? -7.625 -1.024 -6.927 1.00 95.75 108 GLY A CA 1
ATOM 859 C C . GLY A 1 108 ? -9.088 -1.129 -7.325 1.00 95.75 108 GLY A C 1
ATOM 860 O O . GLY A 1 108 ? -9.753 -2.082 -6.928 1.00 95.75 108 GLY A O 1
ATOM 861 N N . ARG A 1 109 ? -9.571 -0.238 -8.198 1.00 94.38 109 ARG A N 1
ATOM 862 C CA . ARG A 1 109 ? -10.917 -0.353 -8.787 1.00 94.38 109 ARG A CA 1
ATOM 863 C C . ARG A 1 109 ? -11.061 -1.582 -9.683 1.00 94.38 109 ARG A C 1
ATOM 865 O O . ARG A 1 109 ? -12.092 -2.246 -9.640 1.00 94.38 109 ARG A O 1
ATOM 872 N N . THR A 1 110 ? -10.039 -1.893 -10.479 1.00 95.12 110 THR A N 1
ATOM 873 C CA . THR A 1 110 ? -10.028 -3.065 -11.373 1.00 95.12 110 THR A CA 1
ATOM 874 C C . THR A 1 110 ? -10.062 -4.360 -10.569 1.00 95.12 110 THR A C 1
ATOM 876 O O . THR A 1 110 ? -10.817 -5.274 -10.891 1.00 95.12 110 THR A O 1
ATOM 879 N N . TRP A 1 111 ? -9.279 -4.416 -9.496 1.00 96.62 111 TRP A N 1
ATOM 880 C CA . TRP A 1 111 ? -9.203 -5.554 -8.587 1.00 96.62 111 TRP A CA 1
ATOM 881 C C . TRP A 1 111 ? -10.331 -5.602 -7.555 1.00 96.62 111 TRP A C 1
ATOM 883 O O . TRP A 1 111 ? -10.493 -6.624 -6.898 1.00 96.62 111 TRP A O 1
ATOM 893 N N . LYS A 1 112 ? -11.127 -4.530 -7.442 1.00 95.75 112 LYS A N 1
ATOM 894 C CA . LYS A 1 112 ? -12.202 -4.377 -6.451 1.00 95.75 112 LYS A CA 1
ATOM 895 C C . LYS A 1 112 ? -11.700 -4.631 -5.024 1.00 95.75 112 LYS A C 1
ATOM 897 O O . LYS A 1 112 ? -12.312 -5.390 -4.282 1.00 95.75 112 LYS A O 1
ATOM 902 N N . ILE A 1 113 ? -10.563 -4.026 -4.677 1.00 95.81 113 ILE A N 1
ATOM 903 C CA . ILE A 1 113 ? -9.975 -4.154 -3.339 1.00 95.81 113 ILE A CA 1
ATOM 904 C C . ILE A 1 113 ? -10.800 -3.346 -2.336 1.00 95.81 113 ILE A C 1
ATOM 906 O O . ILE A 1 113 ? -11.047 -2.162 -2.556 1.00 95.81 113 ILE A O 1
ATOM 910 N N . GLY A 1 114 ? -11.164 -3.978 -1.224 1.00 92.88 114 GLY A N 1
ATOM 911 C CA . GLY A 1 114 ? -12.038 -3.431 -0.192 1.00 92.88 114 GLY A CA 1
ATOM 912 C C . GLY A 1 114 ? -13.481 -3.917 -0.317 1.00 92.88 114 GLY A C 1
ATOM 913 O O . GLY A 1 114 ? -13.918 -4.451 -1.337 1.00 92.88 114 GLY A O 1
ATOM 914 N N . ASP A 1 115 ? -14.247 -3.725 0.750 1.00 93.56 115 ASP A N 1
ATOM 915 C CA . ASP A 1 115 ? -15.674 -4.034 0.751 1.00 93.56 115 ASP A CA 1
ATOM 916 C C . ASP A 1 115 ? -16.459 -3.035 -0.114 1.00 93.56 115 ASP A C 1
ATOM 918 O O . ASP A 1 115 ? -16.236 -1.828 -0.055 1.00 93.56 115 ASP A O 1
ATOM 922 N N . GLN A 1 116 ? -17.431 -3.527 -0.889 1.00 90.88 116 GLN A N 1
ATOM 923 C CA . GLN A 1 116 ? -18.218 -2.703 -1.820 1.00 90.88 116 GLN A CA 1
ATOM 924 C C . GLN A 1 116 ? -18.970 -1.543 -1.151 1.00 90.88 116 GLN A C 1
ATOM 926 O O . GLN A 1 116 ? -19.282 -0.558 -1.815 1.00 90.88 116 GLN A O 1
ATOM 931 N N . LYS A 1 117 ? -19.313 -1.674 0.134 1.00 90.88 117 LYS A N 1
ATOM 932 C CA . LYS A 1 117 ? -20.026 -0.650 0.904 1.00 90.88 117 LYS A CA 1
ATOM 933 C C . LYS A 1 117 ? -19.081 0.175 1.761 1.00 90.88 117 LYS A C 1
ATOM 935 O O . LYS A 1 117 ? -19.336 1.361 1.949 1.00 90.88 117 LYS A O 1
ATOM 940 N N . ARG A 1 118 ? -18.045 -0.451 2.328 1.00 90.69 118 ARG A N 1
ATOM 941 C CA . ARG A 1 118 ? -17.129 0.238 3.249 1.00 90.69 118 ARG A CA 1
ATOM 942 C C . ARG A 1 118 ? -15.988 0.953 2.538 1.00 90.69 118 ARG A C 1
ATOM 944 O O . ARG A 1 118 ? -15.491 1.909 3.108 1.00 90.69 118 ARG A O 1
ATOM 951 N N . ASP A 1 119 ? -15.591 0.530 1.338 1.00 92.75 119 ASP A N 1
ATOM 952 C CA . ASP A 1 119 ? -14.455 1.084 0.583 1.00 92.75 119 ASP A CA 1
ATOM 953 C C . ASP A 1 119 ? -13.181 1.208 1.449 1.00 92.75 119 ASP A C 1
ATOM 955 O O . ASP A 1 119 ? -12.526 2.248 1.531 1.00 92.75 119 ASP A O 1
ATOM 959 N N . ASP A 1 120 ? -12.883 0.134 2.182 1.00 93.31 120 ASP A N 1
ATOM 960 C CA . ASP A 1 120 ? -11.829 0.025 3.197 1.00 93.31 120 ASP A CA 1
ATOM 961 C C . ASP A 1 120 ? -10.566 -0.686 2.676 1.00 93.31 120 ASP A C 1
ATOM 963 O O . ASP A 1 120 ? -9.763 -1.208 3.453 1.00 93.31 120 ASP A O 1
ATOM 967 N N . GLY A 1 121 ? -10.399 -0.702 1.351 1.00 95.50 121 GLY A N 1
ATOM 968 C CA . GLY A 1 121 ? -9.262 -1.295 0.659 1.00 95.50 121 GLY A CA 1
ATOM 969 C C . GLY A 1 121 ? -8.031 -0.390 0.648 1.00 95.50 121 GLY A C 1
ATOM 970 O O . GLY A 1 121 ? -8.134 0.824 0.466 1.00 95.50 121 GLY A O 1
ATOM 971 N N . VAL A 1 122 ? -6.846 -0.979 0.801 1.00 97.94 122 VAL A N 1
ATOM 972 C CA . VAL A 1 122 ? -5.558 -0.280 0.698 1.00 97.94 122 VAL A CA 1
ATOM 973 C C . VAL A 1 122 ? -4.615 -1.051 -0.219 1.00 97.94 122 VAL A C 1
ATOM 975 O O . VAL A 1 122 ? -4.501 -2.271 -0.120 1.00 97.94 122 VAL A O 1
ATOM 978 N N . ILE A 1 123 ? -3.910 -0.338 -1.098 1.00 98.19 123 ILE A N 1
ATOM 979 C CA . ILE A 1 123 ? -2.894 -0.906 -1.988 1.00 98.19 123 ILE A CA 1
ATOM 980 C C . ILE A 1 123 ? -1.575 -0.174 -1.804 1.00 98.19 123 ILE A C 1
ATOM 982 O O . ILE A 1 123 ? -1.517 1.039 -1.994 1.00 98.19 123 ILE A O 1
ATOM 986 N N . LEU A 1 124 ? -0.509 -0.918 -1.515 1.00 98.69 124 LEU A N 1
ATOM 987 C CA . LEU A 1 124 ? 0.867 -0.444 -1.634 1.00 98.69 124 LEU A CA 1
ATOM 988 C C . LEU A 1 124 ? 1.400 -0.819 -3.021 1.00 98.69 124 LEU A C 1
ATOM 990 O O . LEU A 1 124 ? 1.622 -1.995 -3.296 1.00 98.69 124 LEU A O 1
ATOM 994 N N . LEU A 1 125 ? 1.601 0.175 -3.886 1.00 98.62 125 LEU A N 1
ATOM 995 C CA . LEU A 1 125 ? 2.116 0.000 -5.243 1.00 98.62 125 LEU A CA 1
ATOM 996 C C . LEU A 1 125 ? 3.568 0.474 -5.342 1.00 98.62 125 LEU A C 1
ATOM 998 O O . LEU A 1 125 ? 3.866 1.619 -5.001 1.00 98.62 125 LEU A O 1
ATOM 1002 N N . VAL A 1 126 ? 4.447 -0.366 -5.891 1.00 98.62 126 VAL A N 1
ATOM 1003 C CA . VAL A 1 126 ? 5.844 -0.021 -6.199 1.00 98.62 126 VAL A CA 1
ATOM 1004 C C . VAL A 1 126 ? 6.139 -0.218 -7.683 1.00 98.62 126 VAL A C 1
ATOM 1006 O O . VAL A 1 126 ? 5.819 -1.252 -8.265 1.00 98.62 126 VAL A O 1
ATOM 1009 N N . ALA A 1 127 ? 6.784 0.778 -8.288 1.00 97.94 127 ALA A N 1
ATOM 1010 C CA . ALA A 1 127 ? 7.255 0.742 -9.667 1.00 97.94 127 ALA A CA 1
ATOM 1011 C C . ALA A 1 127 ? 8.759 1.083 -9.698 1.00 97.94 127 ALA A C 1
ATOM 1013 O O . ALA A 1 127 ? 9.120 2.264 -9.606 1.00 97.94 127 ALA A O 1
ATOM 1014 N N . PRO A 1 128 ? 9.657 0.078 -9.768 1.00 95.94 128 PRO A N 1
ATOM 1015 C CA . PRO A 1 128 ? 11.094 0.286 -9.600 1.00 95.94 128 PRO A CA 1
ATOM 1016 C C . PRO A 1 128 ? 11.733 1.013 -10.789 1.00 95.94 128 PRO A C 1
ATOM 1018 O O . PRO A 1 128 ? 12.668 1.785 -10.582 1.00 95.94 128 PRO A O 1
ATOM 1021 N N . ASN A 1 129 ? 11.208 0.850 -12.010 1.00 95.25 129 ASN A N 1
ATOM 1022 C CA . ASN A 1 129 ? 11.723 1.548 -13.194 1.00 95.25 129 ASN A CA 1
ATOM 1023 C C . ASN A 1 129 ? 11.536 3.065 -13.091 1.00 95.25 129 ASN A C 1
ATOM 1025 O O . ASN A 1 129 ? 12.430 3.832 -13.437 1.00 95.25 129 ASN A O 1
ATOM 1029 N N . GLU A 1 130 ? 10.395 3.507 -12.566 1.00 96.12 130 GLU A N 1
ATOM 1030 C CA . GLU A 1 130 ? 10.128 4.914 -12.281 1.00 96.12 130 GLU A CA 1
ATOM 1031 C C . GLU A 1 130 ? 10.643 5.348 -10.896 1.00 96.12 130 GLU A C 1
ATOM 1033 O O . GLU A 1 130 ? 10.581 6.535 -10.576 1.00 96.12 130 GLU A O 1
ATOM 1038 N N . ARG A 1 131 ? 11.151 4.411 -10.078 1.00 95.19 131 ARG A N 1
ATOM 1039 C CA . ARG A 1 131 ? 11.538 4.598 -8.665 1.00 95.19 131 ARG A CA 1
ATOM 1040 C C . ARG A 1 131 ? 10.440 5.264 -7.833 1.00 95.19 131 ARG A C 1
ATOM 1042 O O . ARG A 1 131 ? 10.704 6.136 -7.004 1.00 95.19 131 ARG A O 1
ATOM 1049 N N . LYS A 1 132 ? 9.190 4.866 -8.073 1.00 97.00 132 LYS A N 1
ATOM 1050 C CA . LYS A 1 132 ? 8.009 5.431 -7.414 1.00 97.00 132 LYS A CA 1
ATOM 1051 C C . LYS A 1 132 ? 7.339 4.404 -6.514 1.00 97.00 132 LYS A C 1
ATOM 1053 O O . LYS A 1 132 ? 7.308 3.213 -6.811 1.00 97.00 132 LYS A O 1
ATOM 1058 N N . VAL A 1 133 ? 6.763 4.909 -5.431 1.00 98.25 133 VAL A N 1
ATOM 1059 C CA . VAL A 1 133 ? 5.895 4.167 -4.521 1.00 98.25 133 VAL A CA 1
ATOM 1060 C C . VAL A 1 133 ? 4.671 5.014 -4.2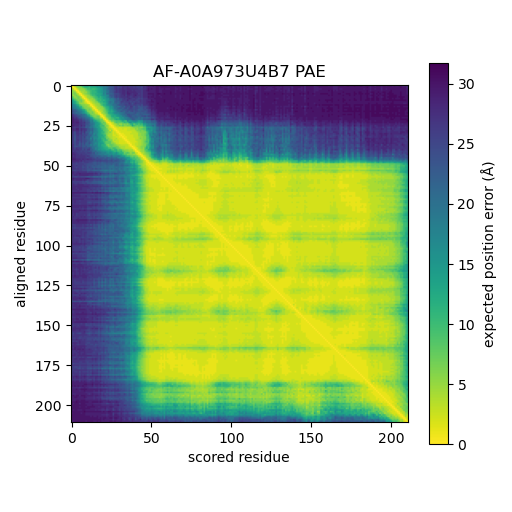12 1.00 98.25 133 VAL A C 1
ATOM 1062 O O . VAL A 1 133 ? 4.778 6.234 -4.074 1.00 98.25 133 VAL A O 1
ATOM 1065 N N . TRP A 1 134 ? 3.516 4.369 -4.123 1.00 98.19 134 TRP A N 1
ATOM 1066 C CA . TRP A 1 134 ? 2.261 5.009 -3.764 1.00 98.19 134 TRP A CA 1
ATOM 1067 C C . TRP A 1 134 ? 1.426 4.091 -2.880 1.00 98.19 134 TRP A C 1
ATOM 1069 O O . TRP A 1 134 ? 1.432 2.876 -3.067 1.00 98.19 134 TRP A O 1
ATOM 1079 N N . ILE A 1 135 ? 0.688 4.676 -1.938 1.00 98.38 135 ILE A N 1
ATOM 1080 C CA . ILE A 1 135 ? -0.304 3.958 -1.139 1.00 98.38 135 ILE A CA 1
ATOM 1081 C C . ILE A 1 135 ? -1.672 4.500 -1.540 1.00 98.38 135 ILE A C 1
ATOM 1083 O O . ILE A 1 135 ? -2.021 5.626 -1.195 1.00 98.38 135 ILE A O 1
ATOM 1087 N N . ALA A 1 136 ? -2.441 3.710 -2.283 1.00 96.62 136 ALA A N 1
ATOM 1088 C CA . ALA A 1 136 ? -3.819 4.049 -2.604 1.00 96.62 136 ALA A CA 1
ATOM 1089 C C . ALA A 1 136 ? -4.734 3.560 -1.483 1.00 96.62 136 ALA A C 1
ATOM 1091 O O . ALA A 1 136 ? -4.742 2.378 -1.151 1.00 96.62 136 ALA A O 1
ATOM 1092 N N . THR A 1 137 ? -5.516 4.473 -0.921 1.00 95.69 137 THR A N 1
ATOM 1093 C CA . THR A 1 137 ? -6.514 4.190 0.112 1.00 95.69 137 THR A CA 1
ATOM 1094 C C . THR A 1 137 ? -7.913 4.398 -0.457 1.00 95.69 137 THR A C 1
ATOM 1096 O O . THR A 1 137 ? -8.164 5.433 -1.081 1.00 95.69 137 THR A O 1
ATOM 1099 N N . GLY A 1 138 ? -8.820 3.449 -0.228 1.00 92.94 138 GLY A N 1
ATOM 1100 C CA . GLY A 1 138 ? -10.253 3.627 -0.460 1.00 92.94 138 GLY A CA 1
ATOM 1101 C C . GLY A 1 138 ? -10.840 4.721 0.434 1.00 92.94 138 GLY A C 1
ATOM 1102 O O . GLY A 1 138 ? -10.220 5.160 1.409 1.00 92.94 138 GLY A O 1
ATOM 1103 N N . TYR A 1 139 ? -12.037 5.194 0.106 1.00 90.50 139 TYR A N 1
ATOM 1104 C CA . TYR A 1 139 ? -12.679 6.296 0.815 1.00 90.50 139 TYR A CA 1
ATOM 1105 C C . TYR A 1 139 ? -12.914 5.982 2.300 1.00 90.50 139 TYR A C 1
ATOM 1107 O O . TYR A 1 139 ? -12.606 6.804 3.166 1.00 90.50 139 TYR A O 1
ATOM 1115 N N . GLY A 1 140 ? -13.393 4.778 2.624 1.00 89.94 140 GLY A N 1
ATOM 1116 C CA . GLY A 1 140 ? -13.589 4.359 4.013 1.00 89.94 140 GLY A CA 1
ATOM 1117 C C . GLY A 1 140 ? -12.296 4.030 4.748 1.00 89.94 140 GLY A C 1
ATOM 1118 O O . GLY A 1 140 ? -12.275 4.050 5.981 1.00 89.94 140 GLY A O 1
ATOM 1119 N N . ALA A 1 141 ? -11.193 3.821 4.023 1.00 90.00 141 ALA A N 1
ATOM 1120 C CA . ALA A 1 141 ? -9.888 3.657 4.647 1.00 90.00 141 ALA A CA 1
ATOM 1121 C C . ALA A 1 141 ? -9.386 4.929 5.343 1.00 90.00 141 ALA A C 1
ATOM 1123 O O . ALA A 1 141 ? -8.608 4.838 6.293 1.00 90.00 141 ALA A O 1
ATOM 1124 N N . GLY A 1 142 ? -9.908 6.105 4.976 1.00 86.44 142 GLY A N 1
ATOM 1125 C CA . GLY A 1 142 ? -9.535 7.385 5.584 1.00 86.44 142 GLY A CA 1
ATOM 1126 C C . GLY A 1 142 ? -9.750 7.467 7.101 1.00 86.44 142 GLY A C 1
ATOM 1127 O O . GLY A 1 142 ? -9.086 8.265 7.764 1.00 86.44 142 GLY A O 1
ATOM 1128 N N . ALA A 1 143 ? -10.622 6.630 7.675 1.00 86.88 143 ALA A N 1
ATOM 1129 C CA . ALA A 1 143 ? -10.839 6.571 9.121 1.00 86.88 143 ALA A CA 1
ATOM 1130 C C . ALA A 1 143 ? -9.623 6.037 9.899 1.00 86.88 143 ALA A C 1
ATOM 1132 O O . ALA A 1 143 ? -9.443 6.388 11.064 1.00 86.88 143 ALA A O 1
ATOM 1133 N N . PHE A 1 144 ? -8.794 5.206 9.264 1.00 89.19 144 PHE A N 1
ATOM 1134 C CA . PHE A 1 144 ? -7.633 4.578 9.893 1.00 89.19 144 PHE A CA 1
ATOM 1135 C C . PHE A 1 144 ? -6.319 4.911 9.184 1.00 89.19 144 PHE A C 1
ATOM 1137 O O . PHE A 1 144 ? -5.302 5.081 9.849 1.00 89.19 144 PHE A O 1
ATOM 1144 N N . LEU A 1 145 ? -6.323 5.094 7.865 1.00 93.75 145 LEU A N 1
ATOM 1145 C CA . LEU A 1 145 ? -5.150 5.435 7.071 1.00 93.75 145 LEU A CA 1
ATOM 1146 C C . LEU A 1 145 ? -5.486 6.566 6.092 1.00 93.75 145 LEU A C 1
ATOM 1148 O O . LEU A 1 145 ? -6.129 6.365 5.068 1.00 93.75 145 LEU A O 1
ATOM 1152 N N . THR A 1 146 ? -5.039 7.777 6.423 1.00 92.00 146 THR A N 1
ATOM 1153 C CA . THR A 1 146 ? -5.190 8.954 5.550 1.00 92.00 146 THR A CA 1
ATOM 1154 C C . THR A 1 146 ? -4.028 9.075 4.575 1.00 92.00 146 THR A C 1
ATOM 1156 O O . THR A 1 146 ? -2.927 8.625 4.880 1.00 92.00 146 THR A O 1
ATOM 1159 N N . ASP A 1 147 ? -4.227 9.798 3.473 1.00 88.88 147 ASP A N 1
ATOM 1160 C CA . ASP A 1 147 ? -3.156 10.135 2.524 1.00 88.88 147 ASP A CA 1
ATOM 1161 C C . ASP A 1 147 ? -1.945 10.812 3.202 1.00 88.88 147 ASP A C 1
ATOM 1163 O O . ASP A 1 147 ? -0.792 10.451 2.966 1.00 88.88 147 ASP A O 1
ATOM 1167 N N . ALA A 1 148 ? -2.192 11.715 4.158 1.00 89.69 148 ALA A N 1
ATOM 1168 C CA . ALA A 1 148 ? -1.125 12.340 4.940 1.00 89.69 148 ALA A CA 1
ATOM 1169 C C . ALA A 1 148 ? -0.304 11.308 5.737 1.00 89.69 148 ALA A C 1
ATOM 1171 O O . ALA A 1 148 ? 0.929 11.357 5.727 1.00 89.69 148 ALA A O 1
ATOM 1172 N N . MET A 1 149 ? -0.975 10.355 6.397 1.00 93.44 149 MET A N 1
ATOM 1173 C CA . MET A 1 149 ? -0.309 9.271 7.126 1.00 93.44 149 MET A CA 1
ATOM 1174 C C . MET A 1 149 ? 0.432 8.327 6.172 1.00 93.44 149 MET A C 1
ATOM 1176 O O . MET A 1 149 ? 1.586 7.986 6.424 1.00 93.44 149 MET A O 1
ATOM 1180 N N . SER A 1 150 ? -0.178 7.966 5.044 1.00 95.50 150 SER A N 1
ATOM 1181 C CA . SER A 1 150 ? 0.461 7.200 3.973 1.00 95.50 150 SER A CA 1
ATOM 1182 C C . SER A 1 150 ? 1.759 7.860 3.504 1.00 95.50 150 SER A C 1
ATOM 1184 O O . SER A 1 150 ? 2.800 7.209 3.430 1.00 95.50 150 SER A O 1
ATOM 1186 N N . GLY A 1 151 ? 1.746 9.176 3.284 1.00 94.94 151 GLY A N 1
ATOM 1187 C CA . GLY A 1 151 ? 2.944 9.938 2.939 1.00 94.94 151 GLY A CA 1
ATOM 1188 C C . GLY A 1 151 ? 4.026 9.897 4.025 1.00 94.94 151 GLY A C 1
ATOM 1189 O O . GLY A 1 151 ? 5.215 9.865 3.704 1.00 94.94 151 GLY A O 1
ATOM 1190 N N . VAL A 1 152 ? 3.647 9.870 5.308 1.00 94.88 152 VAL A N 1
ATOM 1191 C CA . VAL A 1 152 ? 4.596 9.678 6.420 1.00 94.88 152 VAL A CA 1
ATOM 1192 C C . VAL A 1 152 ? 5.207 8.280 6.378 1.00 94.88 152 VAL A C 1
ATOM 1194 O O . VAL A 1 152 ? 6.430 8.174 6.435 1.00 94.88 152 VAL A O 1
ATOM 1197 N N . ILE A 1 153 ? 4.398 7.231 6.210 1.00 97.00 153 ILE A N 1
ATOM 1198 C CA . ILE A 1 153 ? 4.886 5.847 6.097 1.00 97.00 153 ILE A CA 1
ATOM 1199 C C . ILE A 1 153 ? 5.868 5.723 4.930 1.00 97.00 153 ILE A C 1
ATOM 1201 O O . ILE A 1 153 ? 6.980 5.231 5.114 1.00 97.00 153 ILE A O 1
ATOM 1205 N N . VAL A 1 154 ? 5.511 6.239 3.751 1.00 97.50 154 VAL A N 1
ATOM 1206 C CA . VAL A 1 154 ? 6.397 6.236 2.580 1.00 97.50 154 VAL A CA 1
ATOM 1207 C C . VAL A 1 154 ? 7.735 6.898 2.914 1.00 97.50 154 VAL A C 1
ATOM 1209 O O . VAL A 1 154 ? 8.786 6.296 2.706 1.00 97.50 154 VAL A O 1
ATOM 1212 N N . ARG A 1 155 ? 7.724 8.114 3.472 1.00 96.75 155 ARG A N 1
ATOM 1213 C CA . ARG A 1 155 ? 8.957 8.869 3.744 1.00 96.75 155 ARG A CA 1
ATOM 1214 C C . ARG A 1 155 ? 9.817 8.279 4.856 1.00 96.75 155 ARG A C 1
ATOM 1216 O O . ARG A 1 155 ? 11.037 8.349 4.750 1.00 96.75 155 ARG A O 1
ATOM 1223 N N . GLU A 1 156 ? 9.205 7.765 5.919 1.00 96.50 156 GLU A N 1
ATOM 1224 C CA . GLU A 1 156 ? 9.916 7.351 7.136 1.00 96.50 156 GLU A CA 1
ATOM 1225 C C . GLU A 1 156 ? 10.229 5.848 7.177 1.00 96.50 156 GLU A C 1
ATOM 1227 O O . GLU A 1 156 ? 11.140 5.456 7.901 1.00 96.50 156 GLU A O 1
ATOM 1232 N N . LYS A 1 157 ? 9.504 5.008 6.425 1.00 97.88 157 LYS A N 1
ATOM 1233 C CA . LYS A 1 157 ? 9.674 3.543 6.435 1.00 97.88 157 LYS A CA 1
ATOM 1234 C C . LYS A 1 157 ? 10.166 2.979 5.108 1.00 97.88 157 LYS A C 1
ATOM 1236 O O . LYS A 1 157 ? 11.017 2.101 5.116 1.00 97.88 157 LYS A O 1
ATOM 1241 N N . ILE A 1 158 ? 9.667 3.493 3.983 1.00 98.25 158 ILE A N 1
ATOM 1242 C CA . ILE A 1 158 ? 9.939 2.905 2.661 1.00 98.25 158 ILE A CA 1
ATOM 1243 C C . ILE A 1 158 ? 11.152 3.559 1.994 1.00 98.25 158 ILE A C 1
ATOM 1245 O O . ILE A 1 158 ? 12.120 2.895 1.634 1.00 98.25 158 ILE A O 1
ATOM 1249 N N . LEU A 1 159 ? 11.121 4.885 1.833 1.00 97.69 159 LEU A N 1
ATOM 1250 C CA . LEU A 1 159 ? 12.157 5.614 1.101 1.00 97.69 159 LEU A CA 1
ATOM 1251 C C . LEU A 1 159 ? 13.580 5.481 1.674 1.00 97.69 159 LEU A C 1
ATOM 1253 O O . LEU A 1 159 ? 14.504 5.530 0.864 1.00 97.69 159 LEU A O 1
ATOM 1257 N N . PRO A 1 160 ? 13.819 5.330 2.994 1.00 97.94 160 PRO A N 1
ATOM 1258 C CA . PRO A 1 160 ? 15.173 5.100 3.503 1.00 97.94 160 PRO A CA 1
ATOM 1259 C C . PRO A 1 160 ? 15.813 3.833 2.924 1.00 97.94 160 PRO A C 1
ATOM 1261 O O . PRO A 1 160 ? 16.978 3.855 2.538 1.00 97.94 160 PRO A O 1
ATOM 1264 N N . GLU A 1 161 ? 15.031 2.764 2.785 1.00 97.94 161 GLU A N 1
ATOM 1265 C CA . GLU A 1 161 ? 15.469 1.474 2.244 1.00 97.94 161 GLU A CA 1
ATOM 1266 C C . GLU A 1 161 ? 15.739 1.556 0.734 1.00 97.94 161 GLU A C 1
ATOM 1268 O O . GLU A 1 161 ? 16.764 1.083 0.241 1.00 97.94 161 GLU A O 1
ATOM 1273 N N . PHE A 1 162 ? 14.886 2.276 -0.001 1.00 97.12 162 PHE A N 1
ATOM 1274 C CA . PHE A 1 162 ? 15.045 2.477 -1.449 1.00 97.12 162 PHE A CA 1
ATOM 1275 C C . PHE A 1 162 ? 16.242 3.376 -1.802 1.00 97.12 162 PHE A C 1
ATOM 1277 O O . PHE A 1 162 ? 16.709 3.374 -2.941 1.00 97.12 162 PHE A O 1
ATOM 1284 N N . LYS A 1 163 ? 16.726 4.175 -0.844 1.00 96.25 163 LYS A N 1
ATOM 1285 C CA . LYS A 1 163 ? 17.878 5.073 -1.009 1.00 96.25 163 LYS A CA 1
ATOM 1286 C C . LYS A 1 163 ? 19.220 4.415 -0.679 1.00 96.25 163 LYS A C 1
ATOM 1288 O O . LYS A 1 163 ? 20.251 5.053 -0.892 1.00 96.25 163 LYS A O 1
ATOM 1293 N N . LYS A 1 164 ? 19.229 3.182 -0.160 1.00 96.44 164 LYS A N 1
ATOM 1294 C CA . LYS A 1 164 ? 20.463 2.416 0.067 1.00 96.44 164 LYS A CA 1
ATOM 1295 C C . LYS A 1 164 ? 21.207 2.178 -1.252 1.00 96.44 164 LYS A C 1
ATOM 1297 O O . LYS A 1 164 ? 20.639 2.297 -2.338 1.00 96.44 164 LYS A O 1
ATOM 1302 N N . ASN A 1 165 ? 22.493 1.849 -1.153 1.00 94.12 165 ASN A N 1
ATOM 1303 C CA . ASN A 1 165 ? 23.328 1.515 -2.302 1.00 94.12 165 ASN A CA 1
ATOM 1304 C C . ASN A 1 165 ? 24.009 0.145 -2.079 1.00 94.12 165 ASN A C 1
ATOM 1306 O O . ASN A 1 165 ? 25.002 0.104 -1.350 1.00 94.12 165 ASN A O 1
ATOM 1310 N N . PRO A 1 166 ? 23.491 -0.961 -2.659 1.00 93.62 166 PRO A N 1
ATOM 1311 C CA . PRO A 1 166 ? 22.327 -1.025 -3.556 1.00 93.62 166 PRO A CA 1
ATOM 1312 C C . PRO A 1 166 ? 20.974 -0.810 -2.831 1.00 93.62 166 PRO A C 1
ATOM 1314 O O . PRO A 1 166 ? 20.912 -0.989 -1.613 1.00 93.62 166 PRO A O 1
ATOM 1317 N N . PRO A 1 167 ? 19.893 -0.422 -3.546 1.00 95.69 167 PRO A N 1
ATOM 1318 C CA . PRO A 1 167 ? 18.554 -0.274 -2.966 1.00 95.69 167 PRO A CA 1
ATOM 1319 C C . PRO A 1 167 ? 17.985 -1.596 -2.446 1.00 95.69 167 PRO A C 1
ATOM 1321 O O . PRO A 1 167 ? 18.005 -2.594 -3.166 1.00 95.69 167 PRO A O 1
ATOM 1324 N N . ASP A 1 168 ? 17.395 -1.579 -1.249 1.00 97.31 168 ASP A N 1
ATOM 1325 C CA . ASP A 1 168 ? 16.691 -2.735 -0.682 1.00 97.31 168 ASP A CA 1
ATOM 1326 C C . ASP A 1 168 ? 15.171 -2.533 -0.787 1.00 97.31 168 ASP A C 1
ATOM 1328 O O . ASP A 1 168 ? 14.501 -2.031 0.121 1.00 97.31 168 ASP A O 1
ATOM 1332 N N . TYR A 1 169 ? 14.612 -2.868 -1.954 1.00 97.88 169 TYR A N 1
ATOM 1333 C CA . TYR A 1 169 ? 13.173 -2.725 -2.194 1.00 97.88 169 TYR A CA 1
ATOM 1334 C C . TYR A 1 169 ? 12.345 -3.653 -1.306 1.00 97.88 169 TYR A C 1
ATOM 1336 O O . TYR A 1 169 ? 11.310 -3.233 -0.788 1.00 97.88 169 TYR A O 1
ATOM 1344 N N . GLY A 1 170 ? 12.805 -4.889 -1.099 1.00 98.12 170 GLY A N 1
ATOM 1345 C CA . GLY A 1 170 ? 12.099 -5.867 -0.282 1.00 98.12 170 GLY A CA 1
ATOM 1346 C C . GLY A 1 170 ? 11.977 -5.418 1.172 1.00 98.12 170 GLY A C 1
ATOM 1347 O O . GLY A 1 170 ? 10.883 -5.478 1.738 1.00 98.12 170 GLY A O 1
ATOM 1348 N N . ALA A 1 171 ? 13.059 -4.906 1.769 1.00 98.25 171 ALA A N 1
ATOM 1349 C CA . ALA A 1 171 ? 13.018 -4.350 3.120 1.00 98.25 171 ALA A CA 1
ATOM 1350 C C . ALA A 1 171 ? 12.088 -3.132 3.210 1.00 98.25 171 ALA A C 1
ATOM 1352 O O . ALA A 1 171 ? 11.264 -3.062 4.122 1.00 98.25 171 ALA A O 1
ATOM 1353 N N . GLY A 1 172 ? 12.150 -2.214 2.240 1.00 98.31 172 GLY A N 1
ATOM 1354 C CA . GLY A 1 172 ? 11.275 -1.038 2.208 1.00 98.31 172 GLY A CA 1
ATOM 1355 C C . GLY A 1 172 ? 9.793 -1.389 2.069 1.00 98.31 172 GLY A C 1
ATOM 1356 O O . GLY A 1 172 ? 8.960 -0.819 2.774 1.00 98.31 172 GLY A O 1
ATOM 1357 N N . ILE A 1 173 ? 9.454 -2.350 1.203 1.00 98.69 173 ILE A N 1
ATOM 1358 C CA . ILE A 1 173 ? 8.080 -2.847 1.040 1.00 98.69 173 ILE A CA 1
ATOM 1359 C C . ILE A 1 173 ? 7.601 -3.509 2.330 1.00 98.69 173 ILE A C 1
ATOM 1361 O O . ILE A 1 173 ? 6.507 -3.196 2.793 1.00 98.69 173 ILE A O 1
ATOM 1365 N N . THR A 1 174 ? 8.430 -4.363 2.938 1.00 98.56 174 THR A N 1
ATOM 1366 C CA . THR A 1 174 ? 8.091 -5.061 4.188 1.00 98.56 174 THR A CA 1
ATOM 1367 C C . THR A 1 174 ? 7.846 -4.063 5.321 1.00 98.56 174 THR A C 1
ATOM 1369 O O . THR A 1 174 ? 6.795 -4.090 5.954 1.00 98.56 174 THR A O 1
ATOM 1372 N N . ALA A 1 175 ? 8.753 -3.101 5.516 1.00 98.50 175 ALA A N 1
ATOM 1373 C CA . ALA A 1 175 ? 8.622 -2.074 6.548 1.00 98.50 175 ALA A CA 1
ATOM 1374 C C . ALA A 1 175 ? 7.408 -1.154 6.325 1.00 98.50 175 ALA A C 1
ATOM 1376 O O . ALA A 1 175 ? 6.745 -0.742 7.281 1.00 98.50 175 ALA A O 1
ATOM 1377 N N . GLY A 1 176 ? 7.110 -0.818 5.067 1.00 98.44 176 GLY A N 1
ATOM 1378 C CA . GLY A 1 176 ? 5.917 -0.061 4.697 1.00 98.44 176 GLY A CA 1
ATOM 1379 C C . GLY A 1 176 ? 4.631 -0.831 4.979 1.00 98.44 176 GLY A C 1
ATOM 1380 O O . GLY A 1 176 ? 3.719 -0.290 5.602 1.00 98.44 176 GLY A O 1
ATOM 1381 N N . ALA A 1 177 ? 4.575 -2.095 4.561 1.00 98.50 177 ALA A N 1
ATOM 1382 C CA . ALA A 1 177 ? 3.449 -2.987 4.797 1.00 98.50 177 ALA A CA 1
ATOM 1383 C C . ALA A 1 177 ? 3.189 -3.193 6.293 1.00 98.50 177 ALA A C 1
ATOM 1385 O O . ALA A 1 177 ? 2.054 -3.030 6.726 1.00 98.50 177 ALA A O 1
ATOM 1386 N N . ASP A 1 178 ? 4.223 -3.445 7.096 1.00 98.38 178 ASP A N 1
ATOM 1387 C CA . ASP A 1 178 ? 4.085 -3.602 8.547 1.00 98.38 178 ASP A CA 1
ATOM 1388 C C . ASP A 1 178 ? 3.500 -2.345 9.205 1.00 98.38 178 ASP A C 1
ATOM 1390 O O . ASP A 1 178 ? 2.614 -2.436 10.054 1.00 98.38 178 ASP A O 1
ATOM 1394 N N . ALA A 1 179 ? 3.939 -1.155 8.782 1.00 97.88 179 ALA A N 1
ATOM 1395 C CA . ALA A 1 179 ? 3.401 0.106 9.289 1.00 97.88 179 ALA A CA 1
ATOM 1396 C C . ALA A 1 179 ? 1.938 0.340 8.868 1.00 97.88 179 ALA A C 1
ATOM 1398 O O . ALA A 1 179 ? 1.137 0.819 9.674 1.00 97.88 179 ALA A O 1
ATOM 1399 N N . ILE A 1 180 ? 1.582 -0.007 7.627 1.00 97.75 180 ILE A N 1
ATOM 1400 C CA . ILE A 1 180 ? 0.202 0.061 7.127 1.00 97.75 180 ILE A CA 1
ATOM 1401 C C . ILE A 1 180 ? -0.686 -0.898 7.918 1.00 97.75 180 ILE A C 1
ATOM 1403 O O . ILE A 1 180 ? -1.711 -0.475 8.444 1.00 97.75 180 ILE A O 1
ATOM 1407 N N . ILE A 1 181 ? -0.279 -2.162 8.049 1.00 97.25 181 ILE A N 1
ATOM 1408 C CA . ILE A 1 181 ? -1.030 -3.198 8.763 1.00 97.25 181 ILE A CA 1
ATOM 1409 C C . ILE A 1 181 ? -1.201 -2.806 10.226 1.00 97.25 181 ILE A C 1
ATOM 1411 O O . ILE A 1 181 ? -2.320 -2.839 10.724 1.00 97.25 181 ILE A O 1
ATOM 1415 N N . ALA A 1 182 ? -0.141 -2.347 10.897 1.00 95.62 182 ALA A N 1
ATOM 1416 C CA . ALA A 1 182 ? -0.237 -1.868 12.272 1.00 95.62 182 ALA A CA 1
ATOM 1417 C C . ALA A 1 182 ? -1.296 -0.767 12.408 1.00 95.62 182 ALA A C 1
ATOM 1419 O O . ALA A 1 182 ? -2.143 -0.841 13.290 1.00 95.62 182 ALA A O 1
ATOM 1420 N N . GLN A 1 183 ? -1.299 0.213 11.502 1.00 94.19 183 GLN A N 1
ATOM 1421 C CA . GLN A 1 183 ? -2.279 1.295 11.512 1.00 94.19 183 GLN A CA 1
ATOM 1422 C C . GLN A 1 183 ? -3.704 0.803 11.188 1.00 94.19 183 GLN A C 1
ATOM 1424 O O . GLN A 1 183 ? -4.670 1.258 11.799 1.00 94.19 183 GLN A O 1
ATOM 1429 N N . MET A 1 184 ? -3.845 -0.140 10.255 1.00 94.62 184 MET A N 1
ATOM 1430 C CA . MET A 1 184 ? -5.122 -0.747 9.873 1.00 94.62 184 MET A CA 1
ATOM 1431 C C . MET A 1 184 ? -5.657 -1.737 10.910 1.00 94.62 184 MET A C 1
ATOM 1433 O O . MET A 1 184 ? -6.850 -2.017 10.888 1.00 94.62 184 MET A O 1
ATOM 1437 N N . SER A 1 185 ? -4.838 -2.251 11.821 1.00 94.19 185 SER A N 1
ATOM 1438 C CA . SER A 1 185 ? -5.289 -3.116 12.919 1.00 94.19 185 SER A CA 1
ATOM 1439 C C . SER A 1 185 ? -5.816 -2.325 14.116 1.00 94.19 185 SER A C 1
ATOM 1441 O O . SER A 1 185 ? -6.481 -2.891 14.982 1.00 94.19 185 SER A O 1
ATOM 1443 N N . LEU A 1 186 ? -5.544 -1.017 14.182 1.00 92.00 186 LEU A N 1
ATOM 1444 C CA . LEU A 1 186 ? -5.962 -0.198 15.313 1.00 92.00 186 LEU A CA 1
ATOM 1445 C C . LEU A 1 186 ? -7.487 0.018 15.349 1.00 92.00 186 LEU A C 1
ATOM 1447 O O . LEU A 1 186 ? -8.138 0.188 14.301 1.00 92.00 186 LEU A O 1
ATOM 1451 N N . PRO A 1 187 ? -8.051 0.110 16.568 1.00 87.12 187 PRO A N 1
ATOM 1452 C CA . PRO A 1 187 ? -9.320 0.781 16.811 1.00 87.12 187 PRO A CA 1
ATOM 1453 C C . PRO A 1 187 ? -9.329 2.197 16.214 1.00 87.12 187 PRO A C 1
ATOM 1455 O O . PRO A 1 187 ? -8.292 2.859 16.118 1.00 87.12 187 PRO A O 1
ATOM 1458 N N . ALA A 1 188 ? -10.500 2.665 15.777 1.00 82.31 188 ALA A N 1
ATOM 1459 C CA . ALA A 1 188 ? -10.614 3.907 15.008 1.00 82.31 188 ALA A CA 1
ATOM 1460 C C . ALA A 1 188 ? -10.129 5.150 15.780 1.00 82.31 188 ALA A C 1
ATOM 1462 O O . ALA A 1 188 ? -9.480 6.017 15.203 1.00 82.31 188 ALA A O 1
ATOM 1463 N N . ASP A 1 189 ? -10.389 5.218 17.083 1.00 84.62 189 ASP A N 1
ATOM 1464 C CA . ASP A 1 189 ? -9.938 6.283 17.984 1.00 84.62 189 ASP A CA 1
ATOM 1465 C C . ASP A 1 189 ? -8.404 6.342 18.086 1.00 84.62 189 ASP A C 1
ATOM 1467 O O . ASP A 1 189 ? -7.795 7.406 17.937 1.00 84.62 189 ASP A O 1
ATOM 1471 N N . GLN A 1 190 ? -7.757 5.188 18.256 1.00 87.06 190 GLN A N 1
ATOM 1472 C CA . GLN A 1 190 ? -6.298 5.089 18.319 1.00 87.06 190 GLN A CA 1
ATOM 1473 C C . GLN A 1 190 ? -5.653 5.419 16.969 1.00 87.06 190 GLN A C 1
ATOM 1475 O O . GLN A 1 190 ? -4.653 6.142 16.906 1.00 87.06 190 GLN A O 1
ATOM 1480 N N . ALA A 1 191 ? -6.252 4.950 15.872 1.00 84.38 191 ALA A N 1
ATOM 1481 C CA . ALA A 1 191 ? -5.789 5.264 14.528 1.00 84.38 191 ALA A CA 1
ATOM 1482 C C . ALA A 1 191 ? -5.848 6.779 14.255 1.00 84.38 191 ALA A C 1
ATOM 1484 O O . ALA A 1 191 ? -4.884 7.359 13.743 1.00 84.38 191 ALA A O 1
ATOM 1485 N N . GLN A 1 192 ? -6.932 7.442 14.668 1.00 85.75 192 GLN A N 1
ATOM 1486 C CA . GLN A 1 192 ? -7.094 8.892 14.554 1.00 85.75 192 GLN A CA 1
ATOM 1487 C C . GLN A 1 192 ? -6.080 9.673 15.393 1.00 85.75 192 GLN A C 1
ATOM 1489 O O . GLN A 1 192 ? -5.540 10.672 14.911 1.00 85.75 192 GLN A O 1
ATOM 1494 N N . ALA A 1 193 ? -5.754 9.209 16.602 1.00 85.50 193 ALA A N 1
ATOM 1495 C CA . ALA A 1 193 ? -4.712 9.828 17.420 1.00 85.50 193 ALA A CA 1
ATOM 1496 C C . ALA A 1 193 ? -3.343 9.801 16.714 1.00 85.50 193 ALA A C 1
ATOM 1498 O O . ALA A 1 193 ? -2.633 10.812 16.688 1.00 85.50 193 ALA A O 1
ATOM 1499 N N . ASN A 1 194 ? -2.993 8.684 16.069 1.00 86.56 194 ASN A N 1
ATOM 1500 C CA . ASN A 1 194 ? -1.770 8.588 15.270 1.00 86.56 194 ASN A CA 1
ATOM 1501 C C . ASN A 1 194 ? -1.794 9.547 14.070 1.00 86.56 194 ASN A C 1
ATOM 1503 O O . ASN A 1 194 ? -0.802 10.229 13.808 1.00 86.56 194 ASN A O 1
ATOM 1507 N N . ILE A 1 195 ? -2.930 9.652 13.371 1.00 86.75 195 ILE A N 1
ATOM 1508 C CA . ILE A 1 195 ? -3.117 10.602 12.261 1.00 86.75 195 ILE A CA 1
ATOM 1509 C C . ILE A 1 195 ? -2.940 12.050 12.736 1.00 86.75 195 ILE A C 1
ATOM 1511 O O . ILE A 1 195 ? -2.258 12.833 12.073 1.00 86.75 195 ILE A O 1
ATOM 1515 N N . ALA A 1 196 ? -3.506 12.414 13.888 1.00 86.25 196 ALA A N 1
ATOM 1516 C CA . ALA A 1 196 ? -3.373 13.755 14.453 1.00 86.25 196 ALA A CA 1
ATOM 1517 C C . ALA A 1 196 ? -1.908 14.092 14.777 1.00 86.25 196 ALA A C 1
ATOM 1519 O O . ALA A 1 196 ? -1.418 15.154 14.388 1.00 86.25 196 ALA A O 1
ATOM 1520 N N . ARG A 1 197 ? -1.179 13.159 15.402 1.00 86.00 197 ARG A N 1
ATOM 1521 C CA . ARG A 1 197 ? 0.259 13.305 15.688 1.00 86.00 197 ARG A CA 1
ATOM 1522 C C . ARG A 1 197 ? 1.086 13.456 14.410 1.00 86.00 197 ARG A C 1
ATOM 1524 O O . ARG A 1 197 ? 1.961 14.318 14.339 1.00 86.00 197 ARG A O 1
ATOM 1531 N N . ALA A 1 198 ? 0.792 12.655 13.385 1.00 84.62 198 ALA A N 1
ATOM 1532 C CA . ALA A 1 198 ? 1.455 12.746 12.086 1.00 84.62 198 ALA A CA 1
ATOM 1533 C C . ALA A 1 198 ? 1.244 14.124 11.434 1.00 84.62 198 ALA A C 1
ATOM 1535 O O . ALA A 1 198 ? 2.208 14.727 10.963 1.00 84.62 198 ALA A O 1
ATOM 1536 N N . ARG A 1 199 ? 0.016 14.664 11.479 1.00 84.06 199 ARG A N 1
ATOM 1537 C CA . ARG A 1 199 ? -0.297 16.016 10.983 1.00 84.06 199 ARG A CA 1
ATOM 1538 C C . ARG A 1 199 ? 0.476 17.101 11.731 1.00 84.06 199 ARG A C 1
ATOM 1540 O O . ARG A 1 199 ? 1.073 17.952 11.080 1.00 84.06 199 ARG A O 1
ATOM 1547 N N . GLN A 1 200 ? 0.526 17.038 13.063 1.00 84.00 200 GLN A N 1
ATOM 1548 C CA . GLN A 1 200 ? 1.267 18.004 13.888 1.00 84.00 200 GLN A CA 1
ATOM 1549 C C . GLN A 1 200 ? 2.764 18.028 13.547 1.00 84.00 200 GLN A C 1
ATOM 1551 O O . GLN A 1 200 ? 3.334 19.095 13.313 1.00 84.00 200 GLN A O 1
ATOM 1556 N N . LYS A 1 201 ? 3.388 16.848 13.435 1.00 80.19 201 LYS A N 1
ATOM 1557 C CA . LYS A 1 201 ? 4.803 16.703 13.049 1.00 80.19 201 LYS A CA 1
ATOM 1558 C C . LYS A 1 201 ? 5.081 17.248 11.645 1.00 80.19 201 LYS A C 1
ATOM 1560 O O . LYS A 1 2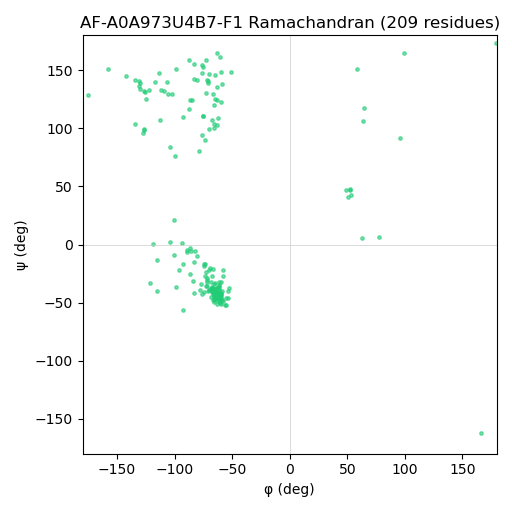01 ? 6.178 17.716 11.351 1.00 80.19 201 LYS A O 1
ATOM 1565 N N . GLN A 1 202 ? 4.101 17.157 10.751 1.00 77.06 202 GLN A N 1
ATOM 1566 C CA . GLN A 1 202 ? 4.225 17.652 9.385 1.00 77.06 202 GLN A CA 1
ATOM 1567 C C . GLN A 1 202 ? 4.065 19.176 9.324 1.00 77.06 202 GLN A C 1
ATOM 1569 O O . GLN A 1 202 ? 4.833 19.825 8.618 1.00 77.06 202 GLN A O 1
ATOM 1574 N N . SER A 1 203 ? 3.149 19.755 10.111 1.00 76.62 203 SER A N 1
ATOM 1575 C CA . SER A 1 203 ? 3.025 21.212 10.245 1.00 76.62 203 SER A CA 1
ATOM 1576 C C . SER A 1 203 ? 4.247 21.855 10.903 1.00 76.62 203 SER A C 1
ATOM 1578 O O . SER A 1 203 ? 4.672 22.912 10.450 1.00 76.62 203 SER A O 1
ATOM 1580 N N . SER A 1 204 ? 4.855 21.220 11.914 1.00 74.69 204 SER A N 1
ATOM 1581 C CA . SER A 1 204 ? 6.055 21.769 12.561 1.00 74.69 204 SER A CA 1
ATOM 1582 C C . SER A 1 204 ? 7.247 21.797 11.602 1.00 74.69 204 SER A C 1
ATOM 1584 O O . SER A 1 204 ? 7.880 22.833 11.444 1.00 74.69 204 SER A O 1
ATOM 1586 N N . ARG A 1 205 ? 7.480 20.703 10.862 1.00 72.38 205 ARG A N 1
ATOM 1587 C CA . ARG A 1 205 ? 8.532 20.630 9.832 1.00 72.38 205 ARG A CA 1
ATOM 1588 C C . ARG A 1 205 ? 8.327 21.630 8.693 1.00 72.38 205 ARG A C 1
ATOM 1590 O O . ARG A 1 205 ? 9.300 22.164 8.174 1.00 72.38 205 ARG A O 1
ATOM 1597 N N . ALA A 1 206 ? 7.079 21.864 8.282 1.00 72.69 206 ALA A N 1
ATOM 1598 C CA . ALA A 1 206 ? 6.774 22.852 7.247 1.00 72.69 206 ALA A CA 1
ATOM 1599 C C . ALA A 1 206 ? 7.101 24.281 7.704 1.00 72.69 206 ALA A C 1
ATOM 1601 O O . ALA A 1 206 ? 7.542 25.089 6.895 1.00 72.69 206 ALA A O 1
ATOM 1602 N N . ASN A 1 207 ? 6.920 24.570 8.995 1.00 69.00 207 ASN A N 1
ATOM 1603 C CA . ASN A 1 207 ? 7.224 25.875 9.571 1.00 69.00 207 ASN A CA 1
ATOM 1604 C C . ASN A 1 207 ? 8.735 26.078 9.800 1.00 69.00 207 ASN A C 1
ATOM 1606 O O . ASN A 1 207 ? 9.235 27.181 9.628 1.00 69.00 207 ASN A O 1
ATOM 1610 N N . GLU A 1 208 ? 9.473 25.014 10.133 1.00 65.44 208 GLU A N 1
ATOM 1611 C CA . GLU A 1 208 ? 10.938 25.048 10.301 1.00 65.44 208 GLU A CA 1
ATOM 1612 C C . GLU A 1 208 ? 11.704 25.200 8.975 1.00 65.44 208 GLU A C 1
ATOM 1614 O O . GLU A 1 208 ? 12.794 25.756 8.962 1.00 65.44 208 GLU A O 1
ATOM 1619 N N . GLY A 1 209 ? 11.154 24.719 7.855 1.00 56.66 209 GLY A N 1
ATOM 1620 C CA . GLY A 1 209 ? 11.787 24.832 6.533 1.00 56.66 209 GLY A CA 1
ATOM 1621 C C . GLY A 1 209 ? 11.497 26.134 5.777 1.00 56.66 209 GLY A C 1
ATOM 1622 O O . GLY A 1 209 ? 11.991 26.300 4.665 1.00 56.66 209 GLY A O 1
ATOM 1623 N N . ALA A 1 210 ? 10.664 27.016 6.336 1.00 55.50 210 ALA A N 1
ATOM 1624 C CA . ALA A 1 210 ? 10.277 28.296 5.738 1.00 55.50 210 ALA A CA 1
ATOM 1625 C C . ALA A 1 210 ? 10.989 29.510 6.374 1.00 55.50 210 ALA A C 1
ATOM 1627 O O . ALA A 1 210 ? 10.681 30.644 6.004 1.00 55.50 210 ALA A O 1
ATOM 1628 N N . GLY A 1 211 ? 11.888 29.267 7.335 1.00 40.44 211 GLY A N 1
ATOM 1629 C CA . GLY A 1 211 ? 12.677 30.277 8.048 1.00 40.44 211 GLY A CA 1
ATOM 1630 C C . GLY A 1 211 ? 14.126 30.355 7.594 1.00 40.44 211 GLY A C 1
ATOM 1631 O O . GLY A 1 211 ? 14.632 29.354 7.037 1.00 40.44 211 GLY A O 1
#

Solvent-accessible surface area (backbone atoms only — not comparable to full-atom values): 12145 Å² total; per-residue (Å²): 132,90,83,86,82,89,84,88,83,78,82,83,83,82,80,80,79,80,80,87,66,63,68,71,56,51,54,51,51,54,50,51,51,52,52,52,54,54,58,72,65,59,70,82,80,79,74,84,84,73,82,79,84,80,60,46,47,37,63,69,52,70,58,57,55,73,69,52,46,52,50,53,30,51,53,33,49,50,44,26,72,76,66,66,38,35,50,34,42,38,32,36,59,63,65,86,90,52,57,62,62,64,49,41,50,51,48,39,60,73,67,55,57,30,44,96,86,53,28,32,9,35,37,44,38,39,24,70,76,78,71,45,73,40,67,35,59,31,79,46,20,48,57,39,50,34,70,71,45,43,53,46,40,44,62,75,38,19,47,62,30,53,66,39,90,76,55,37,55,41,61,9,51,50,45,32,49,54,53,50,49,56,36,62,68,44,56,56,70,61,17,41,53,53,46,51,53,51,51,52,58,50,53,52,54,56,58,63,70,75,109

Secondary structure (DSSP, 8-state):
-------PPPPPP--------SHHHHHHHHHHHHHHHHHHT-----PPPPPP--SSEEETT--S-HHHHHHHHHHHHHHHHHH--EEEEEE-S--TT--HHHHHHHHHHHHT-S-TTT--EEEEEEETTTTEEEEEE-TGGGGT--HHHHHHHIIIIIHHHHTSSS--HHHHHHHHHHHHHHHHHS-HHHHHHHHHHHHHHHHHHHHHTT-